Protein AF-A0A0V8RUG7-F1 (afdb_monomer_lite)

Sequence (275 aa):
MRQARAAAAALALLMPALAFSAVQAHQGSYSLRIDFLKPIDDSSWRVHVELRGPGLDVGCTGVLRPNIYYIETRDISRSLVAAPLYYILDTVCPQAAARLESISRASGGAPAVVTVNAPRGYLARSAMDWRGYGPPGGPYRVPLRMLARYYVFDSVVVADASSYHVVDNSSTGLTIIYSSRLPGKTASYAAHVVAVVRSLVSQWLGPSPRSPVLVVLVDPEGQPLQLPKSGHSTGGMVYIKTGLLQVDLPWLVHTAAHETVHGWLNSGLLGGTSA

Radius of gyration: 24.79 Å; chains: 1; bounding box: 56×80×79 Å

pLDDT: mean 78.01, std 18.93, range [29.33, 98.31]

Foldseek 3Di:
DDDDDDDDDDDDDDDDPPDPPPVPVDLKAKEWEKEFDAAPAFFKTWIKIWIDTVVDTFIWIAMQGADPVFVQSVNRGRFKGKFQLVSCCVGTPVVNLVVLVVCCVVQQQRKYWYAYYYDPQKAKAKQQCLVPQAHGRDRGIDRSNVCNVCSQQMIMMIGRNVQWDWDQDNVQLAIEIEGPLADVVLRVLLSVLLSVLQVVVCVVQNHQQQQARYEYEYEDDPDPPDDQFAWAEGRNYIYTRQYHRDRPSVSSSVRSNVRRCCSHVVCVVVVPDDD

Structure (mmCIF, N/CA/C/O backbone):
data_AF-A0A0V8RUG7-F1
#
_entry.id   AF-A0A0V8RUG7-F1
#
loop_
_atom_site.group_PDB
_atom_site.id
_atom_site.type_symbol
_atom_site.label_atom_id
_atom_site.label_alt_id
_atom_site.label_comp_id
_atom_site.label_asym_id
_atom_site.label_entity_id
_atom_site.label_seq_id
_atom_site.pdbx_PDB_ins_code
_atom_site.Cartn_x
_atom_site.Cartn_y
_atom_site.Cartn_z
_atom_site.occupancy
_atom_site.B_iso_or_equiv
_atom_site.auth_seq_id
_atom_site.auth_comp_id
_atom_site.auth_asym_id
_atom_site.auth_atom_id
_atom_site.pdbx_PDB_model_num
ATOM 1 N N . MET A 1 1 ? 30.788 60.908 -46.498 1.00 37.25 1 MET A N 1
ATOM 2 C CA . MET A 1 1 ? 30.260 60.669 -47.859 1.00 37.25 1 MET A CA 1
ATOM 3 C C . MET A 1 1 ? 30.741 59.302 -48.324 1.00 37.25 1 MET A C 1
ATOM 5 O O . MET A 1 1 ? 31.931 59.077 -48.202 1.00 37.25 1 MET A O 1
ATOM 9 N N . ARG A 1 2 ? 29.805 58.447 -48.781 1.00 37.44 2 ARG A N 1
ATOM 10 C CA . ARG A 1 2 ? 29.903 57.381 -49.817 1.00 37.44 2 ARG A CA 1
ATOM 11 C C . ARG A 1 2 ? 31.139 56.444 -49.780 1.00 37.44 2 ARG A C 1
ATOM 13 O O . ARG A 1 2 ? 32.261 56.905 -49.881 1.00 37.44 2 ARG A O 1
ATOM 20 N N . GLN A 1 3 ? 30.963 55.135 -49.522 1.00 37.09 3 GLN A N 1
ATOM 21 C CA . GLN A 1 3 ? 30.791 54.052 -50.536 1.00 37.09 3 GLN A CA 1
ATOM 22 C C . GLN A 1 3 ? 31.911 54.039 -51.601 1.00 37.09 3 GLN A C 1
ATOM 24 O O . GLN A 1 3 ? 32.201 55.084 -52.158 1.00 37.09 3 GLN A O 1
ATOM 29 N N . ALA A 1 4 ? 32.529 52.947 -52.058 1.00 39.75 4 ALA A N 1
ATOM 30 C CA . ALA A 1 4 ? 32.400 51.488 -51.943 1.00 39.75 4 ALA A CA 1
ATOM 31 C C . ALA A 1 4 ? 33.662 50.891 -52.636 1.00 39.75 4 ALA A C 1
ATOM 33 O O . ALA A 1 4 ? 34.266 51.579 -53.456 1.00 39.75 4 ALA A O 1
ATOM 34 N N . ARG A 1 5 ? 34.137 49.671 -52.348 1.00 39.91 5 ARG A N 1
ATOM 35 C CA . ARG A 1 5 ? 33.968 48.419 -53.141 1.00 39.91 5 ARG A CA 1
ATOM 36 C C . ARG A 1 5 ? 35.023 47.430 -52.592 1.00 39.91 5 ARG A C 1
ATOM 38 O O . ARG A 1 5 ? 36.154 47.846 -52.392 1.00 39.91 5 ARG A O 1
ATOM 45 N N . ALA A 1 6 ? 34.689 46.237 -52.097 1.00 39.25 6 ALA A N 1
ATOM 46 C CA . ALA A 1 6 ? 34.245 45.009 -52.779 1.00 39.25 6 ALA A CA 1
ATOM 47 C C . ALA A 1 6 ? 35.372 44.233 -53.502 1.00 39.25 6 ALA A C 1
ATOM 49 O O . ALA A 1 6 ? 35.820 44.658 -54.560 1.00 39.25 6 ALA A O 1
ATOM 50 N N . ALA A 1 7 ? 35.739 43.071 -52.942 1.00 36.25 7 ALA A N 1
ATOM 51 C CA . ALA A 1 7 ? 36.187 41.836 -53.614 1.00 36.25 7 ALA A CA 1
ATOM 52 C C . ALA A 1 7 ? 36.238 40.731 -52.527 1.00 36.25 7 ALA A C 1
ATOM 54 O O . ALA A 1 7 ? 36.982 40.860 -51.564 1.00 36.25 7 ALA A O 1
ATOM 55 N N . ALA A 1 8 ? 35.277 39.809 -52.432 1.00 36.00 8 ALA A N 1
ATOM 56 C CA . ALA A 1 8 ? 35.101 38.605 -53.252 1.00 36.00 8 ALA A CA 1
ATOM 57 C C . ALA A 1 8 ? 36.248 37.584 -53.100 1.00 36.00 8 ALA A C 1
ATOM 59 O O . ALA A 1 8 ? 37.225 37.635 -53.836 1.00 36.00 8 ALA A O 1
ATOM 60 N N . ALA A 1 9 ? 36.071 36.625 -52.186 1.00 35.22 9 ALA A N 1
ATOM 61 C CA . ALA A 1 9 ? 36.589 35.261 -52.307 1.00 35.22 9 ALA A CA 1
ATOM 62 C C . ALA A 1 9 ? 35.788 34.346 -51.367 1.00 35.22 9 ALA A C 1
ATOM 64 O O . ALA A 1 9 ? 36.107 34.172 -50.193 1.00 35.22 9 ALA A O 1
ATOM 65 N N . ALA A 1 10 ? 34.695 33.805 -51.900 1.00 36.91 10 ALA A N 1
ATOM 66 C CA . ALA A 1 10 ? 34.022 32.650 -51.340 1.00 36.91 10 ALA A CA 1
ATOM 67 C C . ALA A 1 10 ? 34.826 31.403 -51.726 1.00 36.91 10 ALA A C 1
ATOM 69 O O . ALA A 1 10 ? 34.976 31.111 -52.910 1.00 36.91 10 ALA A O 1
ATOM 70 N N . LEU A 1 11 ? 35.300 30.657 -50.732 1.00 35.19 11 LEU A N 1
ATOM 71 C CA . LEU A 1 11 ? 35.600 29.241 -50.890 1.00 35.19 11 LEU A CA 1
ATOM 72 C C . LEU A 1 11 ? 34.801 28.499 -49.821 1.00 35.19 11 LEU A C 1
ATOM 74 O O . LEU A 1 11 ? 35.214 28.339 -48.676 1.00 35.19 11 LEU A O 1
ATOM 78 N N . ALA A 1 12 ? 33.584 28.135 -50.210 1.00 38.53 12 ALA A N 1
ATOM 79 C CA . ALA A 1 12 ? 32.829 27.085 -49.562 1.00 38.53 12 ALA A CA 1
ATOM 80 C C . ALA A 1 12 ? 33.564 25.763 -49.791 1.00 38.53 12 ALA A C 1
ATOM 82 O O . ALA A 1 12 ? 33.913 25.479 -50.933 1.00 38.53 12 ALA A O 1
ATOM 83 N N . LEU A 1 13 ? 33.755 24.969 -48.736 1.00 34.78 13 LEU A N 1
ATOM 84 C CA . LEU A 1 13 ? 33.505 23.524 -48.728 1.00 34.78 13 LEU A CA 1
ATOM 85 C C . LEU A 1 13 ? 33.889 22.916 -47.371 1.00 34.78 13 LEU A C 1
ATOM 87 O O . LEU A 1 13 ? 34.983 23.139 -46.866 1.00 34.78 13 LEU A O 1
ATOM 91 N N . LEU A 1 14 ? 32.965 22.082 -46.882 1.00 33.09 14 LEU A N 1
ATOM 92 C CA . LEU A 1 14 ? 33.118 21.001 -45.898 1.00 33.09 14 LEU A CA 1
ATOM 93 C C . LEU A 1 14 ? 32.760 21.318 -44.439 1.00 33.09 14 LEU A C 1
ATOM 95 O O . LEU A 1 14 ? 33.595 21.470 -43.554 1.00 33.09 14 LEU A O 1
ATOM 99 N N . MET A 1 15 ? 31.448 21.234 -44.193 1.00 37.59 15 MET A N 1
ATOM 100 C CA . MET A 1 15 ? 30.937 20.436 -43.074 1.00 37.59 15 MET A CA 1
ATOM 101 C C . MET A 1 15 ? 31.588 19.036 -43.083 1.00 37.59 15 MET A C 1
ATOM 103 O O . MET A 1 15 ? 31.819 18.472 -44.152 1.00 37.59 15 MET A O 1
ATOM 107 N N . PRO A 1 16 ? 31.855 18.464 -41.904 1.00 37.91 16 PRO A N 1
ATOM 108 C CA . PRO A 1 16 ? 30.786 17.807 -41.179 1.00 37.91 16 PRO A CA 1
ATOM 109 C C . PRO A 1 16 ? 30.527 18.534 -39.867 1.00 37.91 16 PRO A C 1
ATOM 111 O O . PRO A 1 16 ? 31.381 18.596 -38.984 1.00 37.91 16 PRO A O 1
ATOM 114 N N . ALA A 1 17 ? 29.296 19.028 -39.723 1.00 36.09 17 ALA A N 1
ATOM 115 C CA . ALA A 1 17 ? 28.664 19.039 -38.422 1.00 36.09 17 ALA A CA 1
ATOM 116 C C . ALA A 1 17 ? 28.737 17.593 -37.926 1.00 36.09 17 ALA A C 1
ATOM 118 O O . ALA A 1 17 ? 27.977 16.734 -38.373 1.00 36.09 17 ALA A O 1
ATOM 119 N N . LEU A 1 18 ? 29.728 17.308 -37.080 1.00 38.25 18 LEU A N 1
ATOM 120 C CA . LEU A 1 18 ? 29.704 16.135 -36.234 1.00 38.25 18 LEU A CA 1
ATOM 121 C C . LEU A 1 18 ? 28.438 16.293 -35.421 1.00 38.25 18 LEU A C 1
ATOM 123 O O . LEU A 1 18 ? 28.357 17.087 -34.484 1.00 38.25 18 LEU A O 1
ATOM 127 N N . ALA A 1 19 ? 27.420 15.594 -35.909 1.00 34.19 19 ALA A N 1
ATOM 128 C CA . ALA A 1 19 ? 26.191 15.349 -35.229 1.00 34.19 19 ALA A CA 1
ATOM 129 C C . ALA A 1 19 ? 26.578 14.951 -33.810 1.00 34.19 19 ALA A C 1
ATOM 131 O O . ALA A 1 19 ? 27.049 13.841 -33.557 1.00 34.19 19 ALA A O 1
ATOM 132 N N . PHE A 1 20 ? 26.336 15.869 -32.878 1.00 33.81 20 PHE A N 1
ATOM 133 C CA . PHE A 1 20 ? 25.732 15.480 -31.627 1.00 33.81 20 PHE A CA 1
ATOM 134 C C . PHE A 1 20 ? 24.519 14.638 -32.023 1.00 33.81 20 PHE A C 1
ATOM 136 O O . PHE A 1 20 ? 23.403 15.128 -32.162 1.00 33.81 20 PHE A O 1
ATOM 143 N N . SER A 1 21 ? 24.748 13.341 -32.203 1.00 31.05 21 SER A N 1
ATOM 144 C CA . SER A 1 21 ? 23.758 12.346 -31.866 1.00 31.05 21 SER A CA 1
ATOM 145 C C . SER A 1 21 ? 23.629 12.437 -30.348 1.00 31.05 21 SER A C 1
ATOM 147 O O . SER A 1 21 ? 24.061 11.565 -29.603 1.00 31.05 21 SER A O 1
ATOM 149 N N . ALA A 1 22 ? 23.017 13.534 -29.885 1.00 35.53 22 ALA A N 1
ATOM 150 C CA . ALA A 1 22 ? 21.966 13.414 -28.911 1.00 35.53 22 ALA A CA 1
ATOM 151 C C . ALA A 1 22 ? 21.057 12.357 -29.519 1.00 35.53 22 ALA A C 1
ATOM 153 O O . ALA A 1 22 ? 20.244 12.631 -30.401 1.00 35.53 22 ALA A O 1
ATOM 154 N N . VAL A 1 23 ? 21.313 11.108 -29.141 1.00 33.78 23 VAL A N 1
ATOM 155 C CA . VAL A 1 23 ? 20.341 10.059 -29.308 1.00 33.78 23 VAL A CA 1
ATOM 156 C C . VAL A 1 23 ? 19.180 10.565 -28.472 1.00 33.78 23 VAL A C 1
ATOM 158 O O . VAL A 1 23 ? 19.123 10.413 -27.255 1.00 33.78 23 VAL A O 1
ATOM 161 N N . GLN A 1 24 ? 18.276 11.250 -29.157 1.00 40.59 24 GLN A N 1
ATOM 162 C CA . GLN A 1 24 ? 16.894 11.436 -28.796 1.00 40.59 24 GLN A CA 1
ATOM 163 C C . GLN A 1 24 ? 16.293 10.022 -28.844 1.00 40.59 24 GLN A C 1
ATOM 165 O O . GLN A 1 24 ? 15.503 9.679 -29.716 1.00 40.59 24 GLN A O 1
ATOM 170 N N . ALA A 1 25 ? 16.776 9.141 -27.960 1.00 35.31 25 ALA A N 1
ATOM 171 C CA . ALA A 1 25 ? 16.260 7.804 -27.762 1.00 35.31 25 ALA A CA 1
ATOM 172 C C . ALA A 1 25 ? 14.929 8.034 -27.080 1.00 35.31 25 ALA A C 1
ATOM 174 O O . ALA A 1 25 ? 14.894 8.322 -25.887 1.00 35.31 25 ALA A O 1
ATOM 175 N N . HIS A 1 26 ? 13.878 8.048 -27.897 1.00 37.28 26 HIS A N 1
ATOM 176 C CA . HIS A 1 26 ? 12.475 7.935 -27.537 1.00 37.28 26 HIS A CA 1
ATOM 177 C C . HIS A 1 26 ? 12.207 8.097 -26.036 1.00 37.28 26 HIS A C 1
ATOM 179 O O . HIS A 1 26 ? 12.358 7.145 -25.271 1.00 37.28 26 HIS A O 1
ATOM 185 N N . GLN A 1 27 ? 11.761 9.288 -25.621 1.00 43.34 27 GLN A N 1
ATOM 186 C CA . GLN A 1 27 ? 11.125 9.486 -24.316 1.00 43.34 27 GLN A CA 1
ATOM 187 C C . GLN A 1 27 ? 9.797 8.710 -24.278 1.00 43.34 27 GLN A C 1
ATOM 189 O O . GLN A 1 27 ? 8.716 9.289 -24.298 1.00 43.34 27 GLN A O 1
ATOM 194 N N . GLY A 1 28 ? 9.857 7.382 -24.286 1.00 59.16 28 GLY A N 1
ATOM 195 C CA . GLY A 1 28 ? 8.718 6.555 -23.947 1.00 59.16 28 GLY A CA 1
ATOM 196 C C . GLY A 1 28 ? 8.623 6.484 -22.435 1.00 59.16 28 GLY A C 1
ATOM 197 O O . GLY A 1 28 ? 9.580 6.114 -21.755 1.00 59.16 28 GLY A O 1
ATOM 198 N N . SER A 1 29 ? 7.474 6.875 -21.900 1.00 84.94 29 SER A N 1
ATOM 199 C CA . SER A 1 29 ? 7.141 6.607 -20.509 1.00 84.94 29 SER A CA 1
ATOM 200 C C . SER A 1 29 ? 6.957 5.108 -20.309 1.00 84.94 29 SER A C 1
ATOM 202 O O . SER A 1 29 ? 6.334 4.444 -21.140 1.00 84.94 29 SER A O 1
ATOM 204 N N . TYR A 1 30 ? 7.437 4.597 -19.185 1.00 93.38 30 TYR A N 1
ATOM 205 C CA . TYR A 1 30 ? 7.074 3.263 -18.728 1.00 93.38 30 TYR A CA 1
ATOM 206 C C . TYR A 1 30 ? 5.757 3.332 -17.952 1.00 93.38 30 TYR A C 1
ATOM 208 O O . TYR A 1 30 ? 5.414 4.372 -17.385 1.00 93.38 30 TYR A O 1
ATOM 216 N N . SER A 1 31 ? 5.012 2.236 -17.898 1.00 94.50 31 SER A N 1
ATOM 217 C CA . SER A 1 31 ? 3.802 2.148 -17.085 1.00 94.50 31 SER A CA 1
ATOM 218 C C . SER A 1 31 ? 3.713 0.812 -16.368 1.00 94.50 31 SER A C 1
ATOM 220 O O . SER A 1 31 ? 3.832 -0.224 -17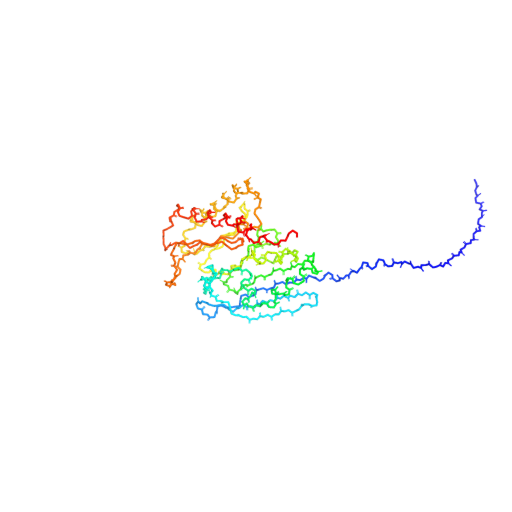.016 1.00 94.50 31 SER A O 1
ATOM 222 N N . LEU A 1 32 ? 3.451 0.850 -15.062 1.00 95.19 32 LEU A N 1
ATOM 223 C CA . LEU A 1 32 ? 3.068 -0.306 -14.258 1.00 95.19 32 LEU A CA 1
ATOM 224 C C . LEU A 1 32 ? 1.591 -0.163 -13.885 1.00 95.19 32 LEU A C 1
ATOM 226 O O . LEU A 1 32 ? 1.216 0.755 -13.156 1.00 95.19 32 LEU A O 1
ATOM 230 N N . ARG A 1 33 ? 0.749 -1.063 -14.376 1.00 96.31 33 ARG A N 1
ATOM 231 C CA . ARG A 1 33 ? -0.675 -1.121 -14.056 1.00 96.31 33 ARG A CA 1
ATOM 232 C C . ARG A 1 33 ? -0.972 -2.377 -13.250 1.00 96.31 33 ARG A C 1
ATOM 234 O O . ARG A 1 33 ? -0.501 -3.458 -13.591 1.00 96.31 33 ARG A O 1
ATOM 241 N N . ILE A 1 34 ? -1.744 -2.221 -12.181 1.00 97.19 34 ILE A N 1
ATOM 242 C CA . ILE A 1 34 ? -2.163 -3.304 -11.292 1.00 97.19 34 ILE A CA 1
ATOM 243 C C . ILE A 1 34 ? -3.672 -3.211 -11.149 1.00 97.19 34 ILE A C 1
ATOM 245 O O . ILE A 1 34 ? -4.186 -2.294 -10.514 1.00 97.19 34 ILE A O 1
ATOM 249 N N . ASP A 1 35 ? -4.376 -4.161 -11.744 1.00 97.75 35 ASP A N 1
ATOM 250 C CA . ASP A 1 35 ? -5.828 -4.204 -11.759 1.00 97.75 35 ASP A CA 1
ATOM 251 C C . ASP A 1 35 ? -6.313 -5.338 -10.855 1.00 97.75 35 ASP A C 1
ATOM 253 O O . ASP A 1 35 ? -6.165 -6.524 -11.166 1.00 97.75 35 ASP A O 1
ATOM 257 N N . PHE A 1 36 ? -6.934 -4.985 -9.734 1.00 97.62 36 PHE A N 1
ATOM 258 C CA . PHE A 1 36 ? -7.715 -5.926 -8.944 1.00 97.62 36 PHE A CA 1
ATOM 259 C C . PHE A 1 36 ? -9.048 -6.138 -9.659 1.00 97.62 36 PHE A C 1
ATOM 261 O O . PHE A 1 36 ? -9.855 -5.221 -9.770 1.00 97.62 36 PHE A O 1
ATOM 268 N N . LEU A 1 37 ? -9.270 -7.336 -10.202 1.00 97.38 37 LEU A N 1
ATOM 269 C CA . LEU A 1 37 ? -10.408 -7.593 -11.087 1.00 97.38 37 LEU A CA 1
ATOM 270 C C . LEU A 1 37 ? -11.656 -7.994 -10.301 1.00 97.38 37 LEU A C 1
ATOM 272 O O . LEU A 1 37 ? -12.733 -7.446 -10.522 1.00 97.38 37 LEU A O 1
ATOM 276 N N . LYS A 1 38 ? -11.518 -8.977 -9.406 1.00 95.25 38 LYS A N 1
ATOM 277 C CA . LYS A 1 38 ? -12.595 -9.453 -8.528 1.00 95.25 38 LYS A CA 1
ATOM 278 C C . LYS A 1 38 ? -12.060 -10.349 -7.403 1.00 95.25 38 LYS A C 1
ATOM 280 O O . LYS A 1 38 ? -11.084 -11.071 -7.642 1.00 95.25 38 LYS A O 1
ATOM 285 N N . PRO A 1 39 ? -12.736 -10.401 -6.244 1.00 93.06 39 PRO A N 1
ATOM 286 C CA . PRO A 1 39 ? -12.601 -11.521 -5.318 1.00 93.06 39 PRO A CA 1
ATOM 287 C C . PRO A 1 39 ? -13.004 -12.828 -6.016 1.00 93.06 39 PRO A C 1
ATOM 289 O O . PRO A 1 39 ? -13.946 -12.842 -6.816 1.00 93.06 39 PRO A O 1
ATOM 292 N N . ILE A 1 40 ? -12.289 -13.917 -5.745 1.00 93.19 40 ILE A N 1
ATOM 293 C CA . ILE A 1 40 ? -12.622 -15.258 -6.257 1.00 93.19 40 ILE A CA 1
ATOM 294 C C . ILE A 1 40 ? -13.361 -16.053 -5.179 1.00 93.19 40 ILE A C 1
ATOM 296 O O . ILE A 1 40 ? -14.381 -16.672 -5.469 1.00 93.19 40 ILE A O 1
ATOM 300 N N . ASP A 1 41 ? -12.854 -15.992 -3.951 1.00 89.56 41 ASP A N 1
ATOM 301 C CA . ASP A 1 41 ? -13.416 -16.580 -2.737 1.00 89.56 41 ASP A CA 1
ATOM 302 C C . ASP A 1 41 ? -13.077 -15.676 -1.533 1.00 89.56 41 ASP A C 1
ATOM 304 O O . ASP A 1 41 ? -12.610 -14.545 -1.708 1.00 89.56 41 ASP A O 1
ATOM 308 N N . ASP A 1 42 ? -13.337 -16.149 -0.313 1.00 86.94 42 ASP A N 1
ATOM 309 C CA . ASP A 1 42 ? -13.157 -15.362 0.912 1.00 86.94 42 ASP A CA 1
ATOM 310 C C . ASP A 1 42 ? -11.698 -15.001 1.213 1.00 86.94 42 ASP A C 1
ATOM 312 O O . ASP A 1 42 ? -11.469 -14.106 2.022 1.00 86.94 42 ASP A O 1
ATOM 316 N N . SER A 1 43 ? -10.719 -15.660 0.580 1.00 88.06 43 SER A N 1
ATOM 317 C CA . SER A 1 43 ? -9.287 -15.453 0.829 1.00 88.06 43 SER A CA 1
ATOM 318 C C . SER A 1 43 ? -8.457 -15.368 -0.454 1.00 88.06 43 SER A C 1
ATOM 320 O O . SER A 1 43 ? -7.263 -15.674 -0.467 1.00 88.06 43 SER A O 1
ATOM 322 N N . SER A 1 44 ? -9.054 -14.947 -1.571 1.00 91.94 44 SER A N 1
ATOM 323 C CA . SER A 1 44 ? -8.289 -14.774 -2.802 1.00 91.94 44 SER A CA 1
ATOM 324 C C . SER A 1 44 ? -8.876 -13.780 -3.791 1.00 91.94 44 SER A C 1
ATOM 326 O O . SER A 1 44 ? -10.088 -13.595 -3.917 1.00 91.94 44 SER A O 1
ATOM 328 N N . TRP A 1 45 ? -7.975 -13.157 -4.549 1.00 96.38 45 TRP A N 1
ATOM 329 C CA . TRP A 1 45 ? -8.292 -12.130 -5.534 1.00 96.38 45 TRP A CA 1
ATOM 330 C C . TRP A 1 45 ? -7.696 -12.447 -6.894 1.00 96.38 45 TRP A C 1
ATOM 332 O O . TRP A 1 45 ? -6.540 -12.847 -7.012 1.00 96.38 45 TRP A O 1
ATOM 342 N N . ARG A 1 46 ? -8.473 -12.205 -7.950 1.00 97.81 46 ARG A N 1
ATOM 343 C CA . ARG A 1 46 ? -7.966 -12.186 -9.321 1.00 97.81 46 ARG A CA 1
ATOM 344 C C . ARG A 1 46 ? -7.314 -10.831 -9.574 1.00 97.81 46 ARG A C 1
ATOM 346 O O . ARG A 1 46 ? -8.000 -9.811 -9.516 1.00 97.81 46 ARG A O 1
ATOM 353 N N . VAL A 1 47 ? -6.028 -10.835 -9.904 1.00 98.31 47 VAL A N 1
ATOM 354 C CA . VAL A 1 47 ? -5.245 -9.619 -10.156 1.00 98.31 47 VAL A CA 1
ATOM 355 C C . VAL A 1 47 ? -4.588 -9.719 -11.528 1.00 98.31 47 VAL A C 1
ATOM 357 O O . VAL A 1 47 ? -4.105 -10.784 -11.917 1.00 98.31 47 VAL A O 1
ATOM 360 N N . HIS A 1 48 ? -4.591 -8.620 -12.272 1.00 98.25 48 HIS A N 1
ATOM 361 C CA . HIS A 1 48 ? -3.826 -8.453 -13.499 1.00 98.25 48 HIS A CA 1
ATOM 362 C C . HIS A 1 48 ? -2.723 -7.423 -13.268 1.00 98.25 48 HIS A C 1
ATOM 364 O O . HIS A 1 48 ? -2.958 -6.380 -12.665 1.00 98.25 48 HIS A O 1
ATOM 370 N N . VAL A 1 49 ? -1.516 -7.733 -13.724 1.00 98.19 49 VAL A N 1
ATOM 371 C CA . VAL A 1 49 ? -0.363 -6.838 -13.662 1.00 98.19 49 VAL A CA 1
ATOM 372 C C . VAL A 1 49 ? 0.167 -6.666 -15.069 1.00 98.19 49 VAL A C 1
ATOM 374 O O . VAL A 1 49 ? 0.349 -7.645 -15.794 1.00 98.19 49 VAL A O 1
ATOM 377 N N . GLU A 1 50 ? 0.457 -5.425 -15.423 1.00 97.62 50 GLU A N 1
ATOM 378 C CA . GLU A 1 50 ? 0.996 -5.067 -16.719 1.00 97.62 50 GLU A CA 1
ATOM 379 C C . GLU A 1 50 ? 2.132 -4.057 -16.578 1.00 97.62 50 GLU A C 1
ATOM 381 O O . GLU A 1 50 ? 1.979 -3.009 -15.951 1.00 97.62 50 GLU A O 1
ATOM 386 N N . LEU A 1 51 ? 3.271 -4.368 -17.188 1.00 95.81 51 LEU A N 1
ATOM 387 C CA . LEU A 1 51 ? 4.428 -3.496 -17.298 1.00 95.81 51 LEU A CA 1
ATOM 388 C C . LEU A 1 51 ? 4.706 -3.235 -18.781 1.00 95.81 51 LEU A C 1
ATOM 390 O O . LEU A 1 51 ? 5.063 -4.148 -19.525 1.00 95.81 51 LEU A O 1
ATOM 394 N N . ARG A 1 52 ? 4.562 -1.977 -19.201 1.00 95.75 52 ARG A N 1
ATOM 395 C CA . ARG A 1 52 ? 4.757 -1.532 -20.588 1.00 95.75 52 ARG A CA 1
ATOM 396 C C . ARG A 1 52 ? 5.785 -0.415 -20.688 1.00 95.75 52 ARG A C 1
ATOM 398 O O . ARG A 1 52 ? 5.996 0.339 -19.738 1.00 95.75 52 ARG A O 1
ATOM 405 N N . GLY A 1 53 ? 6.401 -0.286 -21.855 1.00 92.75 53 GLY A N 1
ATOM 406 C CA . GLY A 1 53 ? 7.324 0.794 -22.193 1.00 92.75 53 GLY A CA 1
ATOM 407 C C . GLY A 1 53 ? 8.065 0.519 -23.503 1.00 92.75 53 GLY A C 1
ATOM 408 O O . GLY A 1 53 ? 7.746 -0.442 -24.204 1.00 92.75 53 GLY A O 1
ATOM 409 N N . PRO A 1 54 ? 9.062 1.341 -23.864 1.00 89.62 54 PRO A N 1
ATOM 410 C CA . PRO A 1 54 ? 9.898 1.104 -25.040 1.00 89.62 54 PRO A CA 1
ATOM 411 C C . PRO A 1 54 ? 10.497 -0.309 -25.061 1.00 89.62 54 PRO A C 1
ATOM 413 O O . PRO A 1 54 ? 11.281 -0.666 -24.186 1.00 89.62 54 PRO A O 1
ATOM 416 N N . GLY A 1 55 ? 10.116 -1.116 -26.058 1.00 85.44 55 GLY A N 1
ATOM 417 C CA . GLY A 1 55 ? 10.603 -2.493 -26.208 1.00 85.44 55 GLY A CA 1
ATOM 418 C C . GLY A 1 55 ? 10.170 -3.454 -25.092 1.00 85.44 55 GLY A C 1
ATOM 419 O O . GLY A 1 55 ? 10.778 -4.511 -24.938 1.00 85.44 55 GLY A O 1
ATOM 420 N N . LEU A 1 56 ? 9.149 -3.092 -24.307 1.00 90.31 56 LEU A N 1
ATOM 421 C CA . LEU A 1 56 ? 8.673 -3.861 -23.165 1.00 90.31 56 LEU A CA 1
ATOM 422 C C . LEU A 1 56 ? 7.148 -3.970 -23.184 1.00 90.31 56 LEU A C 1
ATOM 424 O O . LEU A 1 56 ? 6.447 -2.960 -23.138 1.00 90.31 56 LEU A O 1
ATOM 428 N N . ASP A 1 57 ? 6.656 -5.204 -23.180 1.00 94.56 57 ASP A N 1
ATOM 429 C CA . ASP A 1 57 ? 5.244 -5.521 -22.995 1.00 94.56 57 ASP A CA 1
ATOM 430 C C . ASP A 1 57 ? 5.140 -6.833 -22.213 1.00 94.56 57 ASP A C 1
ATOM 432 O O . ASP A 1 57 ? 5.434 -7.913 -22.727 1.00 94.56 57 ASP A O 1
ATOM 436 N N . VAL A 1 58 ? 4.834 -6.722 -20.923 1.00 96.56 58 VAL A N 1
ATOM 437 C CA . VAL A 1 58 ? 4.674 -7.860 -20.018 1.00 96.56 58 VAL A CA 1
ATOM 438 C C . VAL A 1 58 ? 3.318 -7.733 -19.353 1.00 96.56 58 VAL A C 1
ATOM 440 O O . VAL A 1 58 ? 3.075 -6.766 -18.637 1.00 96.56 58 VAL A O 1
ATOM 443 N N . GLY A 1 59 ? 2.459 -8.728 -19.545 1.00 96.81 59 GLY A N 1
ATOM 444 C CA . GLY A 1 59 ? 1.153 -8.806 -18.904 1.00 96.81 59 GLY A CA 1
ATOM 445 C C . GLY A 1 59 ? 0.935 -10.186 -18.303 1.00 96.81 59 GLY A C 1
ATOM 446 O O . GLY A 1 59 ? 1.087 -11.193 -18.992 1.00 96.81 59 GLY A O 1
ATOM 447 N N . CYS A 1 60 ? 0.551 -10.239 -17.031 1.00 98.12 60 CYS A N 1
ATOM 448 C CA . CYS A 1 60 ? 0.183 -11.480 -16.364 1.00 98.12 60 CYS A CA 1
ATOM 449 C C . CYS A 1 60 ? -1.152 -11.323 -15.641 1.00 98.12 60 CYS A C 1
ATOM 451 O O . CYS A 1 60 ? -1.482 -10.258 -15.119 1.00 98.12 60 CYS A O 1
ATOM 453 N N . THR A 1 61 ? -1.912 -12.407 -15.554 1.00 98.06 61 THR A N 1
ATOM 454 C CA . THR A 1 61 ? -3.098 -12.480 -14.702 1.00 98.06 61 THR A CA 1
ATOM 455 C C . THR A 1 61 ? -2.957 -13.683 -13.792 1.00 98.06 61 THR A C 1
ATOM 457 O O . THR A 1 61 ? -2.769 -14.803 -14.259 1.00 98.06 61 THR A O 1
ATOM 460 N N . GLY A 1 62 ? -3.086 -13.450 -12.493 1.00 97.06 62 GLY A N 1
ATOM 461 C CA . GLY A 1 62 ? -2.846 -14.450 -11.464 1.00 97.06 62 GLY A CA 1
ATOM 462 C C . GLY A 1 62 ? -3.831 -14.335 -10.312 1.00 97.06 62 GLY A C 1
ATOM 463 O O . GLY A 1 62 ? -4.793 -13.560 -10.352 1.00 97.06 62 GLY A O 1
ATOM 464 N N . VAL A 1 63 ? -3.601 -15.152 -9.290 1.00 95.94 63 VAL A N 1
ATOM 465 C CA . VAL A 1 63 ? -4.411 -15.169 -8.074 1.00 95.94 63 VAL A CA 1
ATOM 466 C C . VAL A 1 63 ? -3.540 -14.749 -6.902 1.00 95.94 63 VAL A C 1
ATOM 468 O O . VAL A 1 63 ? -2.528 -15.384 -6.627 1.00 95.94 63 VAL A O 1
ATOM 471 N N . LEU A 1 64 ? -3.953 -13.692 -6.211 1.00 94.56 64 LEU A N 1
ATOM 472 C CA . LEU A 1 64 ? -3.343 -13.243 -4.969 1.00 94.56 64 LEU A CA 1
ATOM 473 C C . LEU A 1 64 ? -4.040 -13.942 -3.794 1.00 94.56 64 LEU A C 1
ATOM 475 O O . LEU A 1 64 ? -5.271 -13.974 -3.744 1.00 94.56 64 LEU A O 1
ATOM 479 N N . ARG A 1 65 ? -3.262 -14.510 -2.870 1.00 91.06 65 ARG A N 1
ATOM 480 C CA . ARG A 1 65 ? -3.737 -15.236 -1.679 1.00 91.06 65 ARG A CA 1
ATOM 481 C C . ARG A 1 65 ? -2.943 -14.819 -0.443 1.00 91.06 65 ARG A C 1
ATOM 483 O O . ARG A 1 65 ? -1.845 -14.285 -0.611 1.00 91.06 65 ARG A O 1
ATOM 490 N N . PRO A 1 66 ? -3.433 -15.102 0.772 1.00 86.19 66 PRO A N 1
ATOM 491 C CA . PRO A 1 66 ? -2.619 -15.057 1.969 1.00 86.19 66 PRO A CA 1
ATOM 492 C C . PRO A 1 66 ? -1.344 -15.878 1.842 1.00 86.19 66 PRO A C 1
ATOM 494 O O . PRO A 1 66 ? -1.366 -17.013 1.363 1.00 86.19 66 PRO A O 1
ATOM 497 N N . ASN A 1 67 ? -0.241 -15.325 2.331 1.00 79.69 67 ASN A N 1
ATOM 498 C CA . ASN A 1 67 ? 1.015 -16.034 2.476 1.00 79.69 67 ASN A CA 1
ATOM 499 C C . ASN A 1 67 ? 1.468 -15.963 3.937 1.00 79.69 67 ASN A C 1
ATOM 501 O O . ASN A 1 67 ? 1.600 -14.895 4.530 1.00 79.69 67 ASN A O 1
ATOM 505 N N . ILE A 1 68 ? 1.713 -17.129 4.534 1.00 69.19 68 ILE A N 1
ATOM 506 C CA . ILE A 1 68 ? 2.073 -17.246 5.951 1.00 69.19 68 ILE A CA 1
ATOM 507 C C . ILE A 1 68 ? 3.375 -16.514 6.307 1.00 69.19 68 ILE A C 1
ATOM 509 O O . ILE A 1 68 ? 3.537 -16.132 7.470 1.00 69.19 68 ILE A O 1
ATOM 513 N N . TYR A 1 69 ? 4.259 -16.302 5.327 1.00 66.50 69 TYR A N 1
ATOM 514 C CA . TYR A 1 69 ? 5.543 -15.620 5.486 1.00 66.50 69 TYR A CA 1
ATOM 515 C C . TYR A 1 69 ? 5.429 -14.089 5.463 1.00 66.50 69 TYR A C 1
ATOM 517 O O . TYR A 1 69 ? 6.349 -13.416 5.917 1.00 66.50 69 TYR A O 1
ATOM 525 N N . TYR A 1 70 ? 4.297 -13.545 5.008 1.00 67.44 70 TYR A N 1
ATOM 526 C CA . TYR A 1 70 ? 4.028 -12.107 4.947 1.00 67.44 70 TYR A CA 1
ATOM 527 C C . TYR A 1 70 ? 2.802 -11.804 5.807 1.00 67.44 70 TYR A C 1
ATOM 529 O O . TYR A 1 70 ? 1.663 -12.016 5.385 1.00 67.44 70 TYR A O 1
ATOM 537 N N . ILE A 1 71 ? 3.026 -11.397 7.058 1.00 63.25 71 ILE A N 1
ATOM 538 C CA . ILE A 1 71 ? 1.985 -11.361 8.098 1.00 63.25 71 ILE A CA 1
ATOM 539 C C . ILE A 1 71 ? 0.812 -10.436 7.735 1.00 63.25 71 ILE A C 1
ATOM 541 O O . ILE A 1 71 ? -0.326 -10.747 8.066 1.00 63.25 71 ILE A O 1
ATOM 545 N N . GLU A 1 72 ? 1.077 -9.362 6.997 1.00 64.69 72 GLU A N 1
ATOM 546 C CA . GLU A 1 72 ? 0.109 -8.417 6.441 1.00 64.69 72 GLU A CA 1
ATOM 547 C C . GLU A 1 72 ? -0.768 -9.042 5.348 1.00 64.69 72 GLU A C 1
ATOM 549 O O . GLU A 1 72 ? -1.954 -8.746 5.249 1.00 64.69 72 GLU A O 1
ATOM 554 N N . THR A 1 73 ? -0.225 -9.993 4.582 1.00 64.50 73 THR A N 1
ATOM 555 C CA . THR A 1 73 ? -0.986 -10.703 3.545 1.00 64.50 73 THR A CA 1
ATOM 556 C C . THR A 1 73 ? -1.936 -11.736 4.142 1.00 64.50 73 THR A C 1
ATOM 558 O O . THR A 1 73 ? -2.840 -12.203 3.452 1.00 64.50 73 THR A O 1
ATOM 561 N N . ARG A 1 74 ? -1.782 -12.084 5.431 1.00 67.06 74 ARG A N 1
ATOM 562 C CA . ARG A 1 74 ? -2.672 -13.032 6.123 1.00 67.06 74 ARG A CA 1
ATOM 563 C C . ARG A 1 74 ? -4.128 -12.574 6.147 1.00 67.06 74 ARG A C 1
ATOM 565 O O . ARG A 1 74 ? -5.000 -13.409 6.363 1.00 67.06 74 ARG A O 1
ATOM 572 N N . ASP A 1 75 ? -4.365 -11.286 5.918 1.00 69.06 75 ASP A N 1
ATOM 573 C CA . ASP A 1 75 ? -5.686 -10.660 5.894 1.00 69.06 75 ASP A CA 1
ATOM 574 C C . ASP A 1 75 ? -6.192 -10.361 4.492 1.00 69.06 75 ASP A C 1
ATOM 576 O O . ASP A 1 75 ? -7.162 -9.626 4.346 1.00 69.06 75 ASP A O 1
ATOM 580 N N . ILE A 1 76 ? -5.556 -10.918 3.455 1.00 83.88 76 ILE A N 1
ATOM 581 C CA . ILE A 1 76 ? -6.163 -10.922 2.127 1.00 83.88 76 ILE A CA 1
ATOM 582 C C . ILE A 1 76 ? -7.491 -11.663 2.236 1.00 83.88 76 ILE A C 1
ATOM 584 O O . ILE A 1 76 ? -7.537 -12.888 2.370 1.00 83.88 76 ILE A O 1
ATOM 588 N N . SER A 1 77 ? -8.559 -10.884 2.163 1.00 86.94 77 SER A N 1
ATOM 589 C CA . SER A 1 77 ? -9.935 -11.322 2.229 1.00 86.94 77 SER A CA 1
ATOM 590 C C . SER A 1 77 ? -10.745 -10.683 1.107 1.00 86.94 77 SER A C 1
ATOM 592 O O . SER A 1 77 ? -10.261 -9.860 0.322 1.00 86.94 77 SER A O 1
ATOM 594 N N . ARG A 1 78 ? -12.020 -11.050 1.008 1.00 89.56 78 ARG A N 1
ATOM 595 C CA . ARG A 1 78 ? -12.951 -10.422 0.064 1.00 89.56 78 ARG A CA 1
ATOM 596 C C . ARG A 1 78 ? -13.155 -8.921 0.311 1.00 89.56 78 ARG A C 1
ATOM 598 O O . ARG A 1 78 ? -13.447 -8.195 -0.644 1.00 89.56 78 ARG A O 1
ATOM 605 N N . SER A 1 79 ? -13.069 -8.477 1.562 1.00 90.12 79 SER A N 1
ATOM 606 C CA . SER A 1 79 ? -13.347 -7.102 1.997 1.00 90.12 79 SER A CA 1
ATOM 607 C C . SER A 1 79 ? -12.083 -6.238 2.016 1.00 90.12 79 SER A C 1
ATOM 609 O O . SER A 1 79 ? -12.184 -5.021 1.855 1.00 90.12 79 SER A O 1
ATOM 611 N N . LEU A 1 80 ? -10.902 -6.848 2.163 1.00 91.00 80 LEU A N 1
ATOM 612 C CA . LEU A 1 80 ? -9.638 -6.135 2.271 1.00 91.00 80 LEU A CA 1
ATOM 613 C C . LEU A 1 80 ? -8.479 -6.908 1.633 1.00 91.00 80 LEU A C 1
ATOM 615 O O . LEU A 1 80 ? -8.256 -8.083 1.890 1.00 91.00 80 LEU A O 1
ATOM 619 N N . VAL A 1 81 ? -7.667 -6.207 0.854 1.00 91.69 81 VAL A N 1
ATOM 620 C CA . VAL A 1 81 ? -6.305 -6.607 0.508 1.00 91.69 81 VAL A CA 1
ATOM 621 C C . VAL A 1 81 ? -5.382 -5.564 1.104 1.00 91.69 81 VAL A C 1
ATOM 623 O O . VAL A 1 81 ? -5.514 -4.395 0.769 1.00 91.69 81 VAL A O 1
ATOM 626 N N . ALA A 1 82 ? -4.427 -5.977 1.929 1.00 88.88 82 ALA A N 1
ATOM 627 C CA . ALA A 1 82 ? -3.289 -5.160 2.327 1.00 88.88 82 ALA A CA 1
ATOM 628 C C . ALA A 1 82 ? -2.023 -5.963 2.026 1.00 88.88 82 ALA A C 1
ATOM 630 O O . ALA A 1 82 ? -1.797 -7.020 2.611 1.00 88.88 82 ALA A O 1
ATOM 631 N N . ALA A 1 83 ? -1.236 -5.521 1.047 1.00 87.75 83 ALA A N 1
ATOM 632 C CA . ALA A 1 83 ? -0.105 -6.303 0.566 1.00 87.75 83 ALA A CA 1
ATOM 633 C C . ALA A 1 83 ? 1.047 -5.408 0.099 1.00 87.75 83 ALA A C 1
ATOM 635 O O . ALA A 1 83 ? 0.806 -4.364 -0.514 1.00 87.75 83 ALA A O 1
ATOM 636 N N . PRO A 1 84 ? 2.306 -5.821 0.312 1.00 87.44 84 PRO A N 1
ATOM 637 C CA . PRO A 1 84 ? 3.436 -5.166 -0.318 1.00 87.44 84 PRO A CA 1
ATOM 638 C C . PRO A 1 84 ? 3.361 -5.287 -1.838 1.00 87.44 84 PRO A C 1
ATOM 640 O O . PRO A 1 84 ? 2.981 -6.327 -2.382 1.00 87.44 84 PRO A O 1
ATOM 643 N N . LEU A 1 85 ? 3.794 -4.244 -2.538 1.00 88.50 85 LEU A N 1
ATOM 644 C CA . LEU A 1 85 ? 3.803 -4.231 -3.993 1.00 88.50 85 LEU A CA 1
ATOM 645 C C . LEU A 1 85 ? 4.722 -5.327 -4.561 1.00 88.50 85 LEU A C 1
ATOM 647 O O . LEU A 1 85 ? 4.323 -6.025 -5.490 1.00 88.50 85 LEU A O 1
ATOM 651 N N . TYR A 1 86 ? 5.902 -5.557 -3.975 1.00 87.44 86 TYR A N 1
ATOM 652 C CA . TYR A 1 86 ? 6.769 -6.662 -4.407 1.00 87.44 86 TYR A CA 1
ATOM 653 C C . TYR A 1 86 ? 6.094 -8.031 -4.294 1.00 87.44 86 TYR A C 1
ATOM 655 O O . TYR A 1 86 ? 6.265 -8.843 -5.193 1.00 87.44 86 TYR A O 1
ATOM 663 N N . TYR A 1 87 ? 5.294 -8.277 -3.250 1.00 89.25 87 TYR A N 1
ATOM 664 C CA . TYR A 1 87 ? 4.586 -9.547 -3.083 1.00 89.25 87 TYR A CA 1
ATOM 665 C C . TYR A 1 87 ? 3.548 -9.752 -4.192 1.00 89.25 87 TYR A C 1
ATOM 667 O O . TYR A 1 87 ? 3.438 -10.845 -4.752 1.00 89.25 87 TYR A O 1
ATOM 675 N N . ILE A 1 88 ? 2.822 -8.687 -4.556 1.00 92.56 88 ILE A N 1
ATOM 676 C CA . ILE A 1 88 ? 1.881 -8.713 -5.682 1.00 92.56 88 ILE A CA 1
ATOM 677 C C . ILE A 1 88 ? 2.625 -9.037 -6.980 1.00 92.56 88 ILE A C 1
ATOM 679 O O . ILE A 1 88 ? 2.186 -9.912 -7.724 1.00 92.56 88 ILE A O 1
ATOM 683 N N . LEU A 1 89 ? 3.748 -8.364 -7.253 1.00 92.69 89 LEU A N 1
ATOM 684 C CA . LEU A 1 89 ? 4.520 -8.608 -8.472 1.00 92.69 89 LEU A CA 1
ATOM 685 C C . LEU A 1 89 ? 5.101 -10.024 -8.499 1.00 92.69 89 LEU A C 1
ATOM 687 O O . LEU A 1 89 ? 4.929 -10.704 -9.500 1.00 92.69 89 LEU A O 1
ATOM 691 N N . ASP A 1 90 ? 5.716 -10.493 -7.418 1.00 91.06 90 ASP A N 1
ATOM 692 C CA . ASP A 1 90 ? 6.329 -11.825 -7.338 1.00 91.06 90 ASP A CA 1
ATOM 693 C C . ASP A 1 90 ? 5.297 -12.956 -7.481 1.00 91.06 90 ASP A C 1
ATOM 695 O O . ASP A 1 90 ? 5.524 -13.939 -8.181 1.00 91.06 90 ASP A O 1
ATOM 699 N N . THR A 1 91 ? 4.107 -12.778 -6.902 1.00 92.50 91 THR A N 1
ATOM 700 C CA . THR A 1 91 ? 3.040 -13.789 -6.947 1.00 92.50 91 THR A CA 1
ATOM 701 C C . THR A 1 91 ? 2.280 -13.783 -8.273 1.00 92.50 91 THR A C 1
ATOM 703 O O . THR A 1 91 ? 1.936 -14.837 -8.808 1.00 92.50 91 THR A O 1
ATOM 706 N N . VAL A 1 92 ? 1.956 -12.599 -8.802 1.00 96.00 92 VAL A N 1
ATOM 707 C CA . VAL A 1 92 ? 1.048 -12.455 -9.953 1.00 96.00 92 VAL A CA 1
ATOM 708 C C . VAL A 1 92 ? 1.811 -12.364 -11.271 1.00 96.00 92 VAL A C 1
ATOM 710 O O . VAL A 1 92 ? 1.342 -12.885 -12.283 1.00 96.00 92 VAL A O 1
ATOM 713 N N . CYS A 1 93 ? 2.960 -11.686 -11.289 1.00 96.31 93 CYS A N 1
ATOM 714 C CA . CYS A 1 93 ? 3.730 -11.432 -12.503 1.00 96.31 93 CYS A CA 1
ATOM 715 C C . CYS A 1 93 ? 5.241 -11.301 -12.231 1.00 96.31 93 CYS A C 1
ATOM 717 O O . CYS A 1 93 ? 5.812 -10.227 -12.451 1.00 96.31 93 CYS A O 1
ATOM 719 N N . PRO A 1 94 ? 5.927 -12.373 -11.788 1.00 93.44 94 PRO A N 1
ATOM 720 C CA . PRO A 1 94 ? 7.346 -12.295 -11.420 1.00 93.44 94 PRO A CA 1
ATOM 721 C C . PRO A 1 94 ? 8.246 -11.860 -12.591 1.00 93.44 94 PRO A C 1
ATOM 723 O O . PRO A 1 94 ? 9.292 -11.241 -12.399 1.00 93.44 94 PRO A O 1
ATOM 726 N N . GLN A 1 95 ? 7.799 -12.076 -13.834 1.00 93.75 95 GLN A N 1
ATOM 727 C CA . GLN A 1 95 ? 8.455 -11.538 -15.029 1.00 93.75 95 GLN A CA 1
ATOM 728 C C . GLN A 1 95 ? 8.486 -10.000 -15.048 1.00 93.75 95 GLN A C 1
ATOM 730 O O . GLN A 1 95 ? 9.493 -9.421 -15.452 1.00 93.75 95 GLN A O 1
ATOM 735 N N . ALA A 1 96 ? 7.422 -9.325 -14.598 1.00 92.50 96 ALA A N 1
ATOM 736 C CA . ALA A 1 96 ? 7.390 -7.867 -14.512 1.00 92.50 96 ALA A CA 1
ATOM 737 C C . ALA A 1 96 ? 8.368 -7.348 -13.447 1.00 92.50 96 ALA A C 1
ATOM 739 O O . ALA A 1 96 ? 9.064 -6.370 -13.712 1.00 92.50 96 ALA A O 1
ATOM 740 N N . ALA A 1 97 ? 8.487 -8.024 -12.297 1.00 88.69 97 ALA A N 1
ATOM 741 C CA . ALA A 1 97 ? 9.480 -7.682 -11.272 1.00 88.69 97 ALA A CA 1
ATOM 742 C C . ALA A 1 97 ? 10.914 -7.781 -11.824 1.00 88.69 97 ALA A C 1
ATOM 744 O O . ALA A 1 97 ? 11.666 -6.806 -11.783 1.00 88.69 97 ALA A O 1
ATOM 745 N N . ALA A 1 98 ? 11.258 -8.911 -12.453 1.00 89.62 98 ALA A N 1
ATOM 746 C CA . ALA A 1 98 ? 12.577 -9.118 -13.052 1.00 89.62 98 ALA A CA 1
ATOM 747 C C . ALA A 1 98 ? 12.899 -8.085 -14.151 1.00 89.62 98 ALA A C 1
ATOM 749 O O . ALA A 1 98 ? 14.026 -7.592 -14.261 1.00 89.62 98 ALA A O 1
ATOM 750 N N . ARG A 1 99 ? 11.906 -7.719 -14.974 1.00 91.38 99 ARG A N 1
ATOM 751 C CA . ARG A 1 99 ? 12.078 -6.687 -16.006 1.00 91.38 99 ARG A CA 1
ATOM 752 C C . ARG A 1 99 ? 12.225 -5.294 -15.412 1.00 91.38 99 ARG A C 1
ATOM 754 O O . ARG A 1 99 ? 13.074 -4.558 -15.906 1.00 91.38 99 ARG A O 1
ATOM 761 N N . LEU A 1 100 ? 11.473 -4.948 -14.366 1.00 89.00 100 LEU A N 1
ATOM 762 C CA . LEU A 1 100 ? 11.553 -3.651 -13.691 1.00 89.00 100 LEU A CA 1
ATOM 763 C C . LEU A 1 100 ? 12.974 -3.359 -13.182 1.00 89.00 100 LEU A C 1
ATOM 765 O O . LEU A 1 100 ? 13.485 -2.259 -13.390 1.00 89.00 100 LEU A O 1
ATOM 769 N N . GLU A 1 101 ? 13.636 -4.348 -12.583 1.00 85.12 101 GLU A N 1
ATOM 770 C CA . GLU A 1 101 ? 15.021 -4.210 -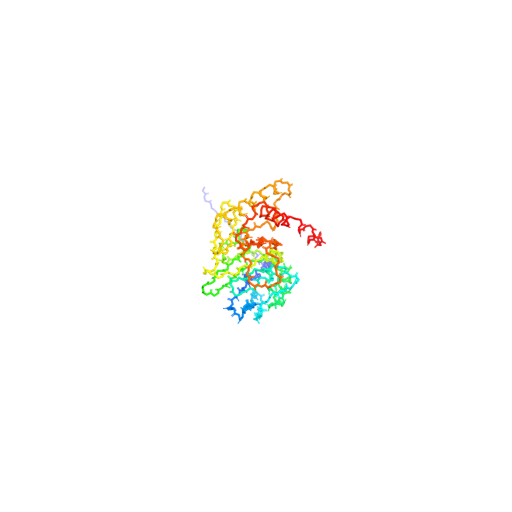12.114 1.00 85.12 101 GLU A CA 1
ATOM 771 C C . GLU A 1 101 ? 16.022 -4.029 -13.260 1.00 85.12 101 GLU A C 1
ATOM 773 O O . GLU A 1 101 ? 16.957 -3.227 -13.177 1.00 85.12 101 GLU A O 1
ATOM 778 N N . SER A 1 102 ? 15.826 -4.765 -14.356 1.00 87.31 102 SER A N 1
ATOM 779 C CA . SER A 1 102 ? 16.678 -4.664 -15.540 1.00 87.31 102 SER A CA 1
ATOM 780 C C . SER A 1 102 ? 16.554 -3.285 -16.201 1.00 87.31 102 SER A C 1
ATOM 782 O O . SER A 1 102 ? 17.564 -2.610 -16.427 1.00 87.31 102 SER A O 1
ATOM 784 N N . ILE A 1 103 ? 15.325 -2.812 -16.440 1.00 89.31 103 ILE A N 1
ATOM 785 C CA . ILE A 1 103 ? 15.083 -1.513 -17.086 1.00 89.31 103 ILE A CA 1
ATOM 786 C C . ILE A 1 103 ? 15.462 -0.340 -16.184 1.00 89.31 103 ILE A C 1
ATOM 788 O O . ILE A 1 103 ? 15.883 0.698 -16.689 1.00 89.31 103 ILE A O 1
ATOM 792 N N . SER A 1 104 ? 15.381 -0.475 -14.856 1.00 87.69 104 SER A N 1
ATOM 793 C CA . SER A 1 104 ? 15.773 0.614 -13.960 1.00 87.69 104 SER A CA 1
ATOM 794 C C . SER A 1 104 ? 17.273 0.895 -13.993 1.00 87.69 104 SER A C 1
ATOM 796 O O . SER A 1 104 ? 17.676 2.030 -13.749 1.00 87.69 104 SER A O 1
ATOM 798 N N . ARG A 1 105 ? 18.102 -0.107 -14.320 1.00 86.25 105 ARG A N 1
ATOM 799 C CA . ARG A 1 105 ? 19.549 0.077 -14.524 1.00 86.25 105 ARG A CA 1
ATOM 800 C C . ARG A 1 105 ? 19.845 0.780 -15.850 1.00 86.25 105 ARG A C 1
ATOM 802 O O . ARG A 1 105 ? 20.680 1.674 -15.886 1.00 86.25 105 ARG A O 1
ATOM 809 N N . ALA A 1 106 ? 19.140 0.408 -16.919 1.00 84.69 106 ALA A N 1
ATOM 810 C CA . ALA A 1 106 ? 19.375 0.935 -18.266 1.00 84.69 106 ALA A CA 1
ATOM 811 C C . ALA A 1 106 ? 18.706 2.298 -18.533 1.00 84.69 106 ALA A C 1
ATOM 813 O O . ALA A 1 106 ? 19.199 3.100 -19.319 1.00 84.69 106 ALA A O 1
ATOM 814 N N . SER A 1 107 ? 17.561 2.567 -17.907 1.00 85.88 107 SER A N 1
ATOM 815 C CA . SER A 1 107 ? 16.707 3.734 -18.171 1.00 85.88 107 SER A CA 1
ATOM 816 C C . SER A 1 107 ? 16.185 4.367 -16.881 1.00 85.88 107 SER A C 1
ATOM 818 O O . SER A 1 107 ? 15.087 4.913 -16.848 1.00 85.88 107 SER A O 1
ATOM 820 N N . GLY A 1 108 ? 16.963 4.325 -15.796 1.00 79.94 108 GLY A N 1
ATOM 821 C CA . GLY A 1 108 ? 16.510 4.738 -14.461 1.00 79.94 108 GLY A CA 1
ATOM 822 C C . GLY A 1 108 ? 16.000 6.180 -14.342 1.00 79.94 108 GLY A C 1
ATOM 823 O O . GLY A 1 108 ? 15.193 6.464 -13.455 1.00 79.94 108 GLY A O 1
ATOM 824 N N . GLY A 1 109 ? 16.446 7.082 -15.222 1.00 83.19 109 GLY A N 1
ATOM 825 C CA . GLY A 1 109 ? 15.964 8.466 -15.295 1.00 83.19 109 GLY A CA 1
ATOM 826 C C . GLY A 1 109 ? 14.640 8.643 -16.046 1.00 83.19 109 GLY A C 1
ATOM 827 O O . GLY A 1 109 ? 14.036 9.708 -15.948 1.00 83.19 109 GLY A O 1
ATOM 828 N N . ALA A 1 110 ? 14.175 7.630 -16.782 1.00 89.56 110 ALA A N 1
ATOM 829 C CA . ALA A 1 110 ? 12.926 7.715 -17.523 1.00 89.56 110 ALA A CA 1
ATOM 830 C C . ALA A 1 110 ? 11.720 7.738 -16.565 1.00 89.56 110 ALA A C 1
ATOM 832 O O . ALA A 1 110 ? 11.746 7.086 -15.513 1.00 89.56 110 ALA A O 1
ATOM 833 N N . PRO A 1 111 ? 10.654 8.480 -16.906 1.00 90.69 111 PRO A N 1
ATOM 834 C CA . PRO A 1 111 ? 9.450 8.513 -16.095 1.00 90.69 111 PRO A CA 1
ATOM 835 C C . PRO A 1 111 ? 8.685 7.190 -16.204 1.00 90.69 111 PRO A C 1
ATOM 837 O O . PRO A 1 111 ? 8.528 6.628 -17.291 1.00 90.69 111 PRO A O 1
ATOM 840 N N . ALA A 1 112 ? 8.157 6.735 -15.073 1.00 91.88 112 ALA A N 1
ATOM 841 C CA . ALA A 1 112 ? 7.210 5.642 -14.971 1.00 91.88 112 ALA A CA 1
ATOM 842 C C . ALA A 1 112 ? 5.888 6.140 -14.377 1.00 91.88 112 ALA A C 1
ATOM 844 O O . ALA A 1 112 ? 5.871 6.946 -13.443 1.00 91.88 112 ALA A O 1
ATOM 845 N N . VAL A 1 113 ? 4.780 5.654 -14.927 1.00 93.25 113 VAL A N 1
ATOM 846 C CA . VAL A 1 113 ? 3.432 5.895 -14.410 1.00 93.25 113 VAL A CA 1
ATOM 847 C C . VAL A 1 113 ? 2.935 4.624 -13.737 1.00 93.25 113 VAL A C 1
ATOM 849 O O . VAL A 1 113 ? 2.843 3.583 -14.380 1.00 93.25 113 VAL A O 1
ATOM 852 N N . VAL A 1 114 ? 2.600 4.697 -12.454 1.00 92.88 114 VAL A N 1
ATOM 853 C CA . VAL A 1 114 ? 2.028 3.574 -11.710 1.00 92.88 114 VAL A CA 1
ATOM 854 C C . VAL A 1 114 ? 0.545 3.816 -11.491 1.00 92.88 114 VAL A C 1
ATOM 856 O O . VAL A 1 114 ? 0.152 4.892 -11.047 1.00 92.88 114 VAL A O 1
ATOM 859 N N . THR A 1 115 ? -0.281 2.823 -11.802 1.00 94.50 115 THR A N 1
ATOM 860 C CA . THR A 1 115 ? -1.733 2.885 -11.597 1.00 94.50 115 THR A CA 1
ATOM 861 C C . THR A 1 115 ? -2.196 1.637 -10.866 1.00 94.50 115 THR A C 1
ATOM 863 O O . THR A 1 115 ? -1.840 0.527 -11.259 1.00 94.50 115 THR A O 1
ATOM 866 N N . VAL A 1 116 ? -3.003 1.823 -9.823 1.00 95.38 116 VAL A N 1
ATOM 867 C CA . VAL A 1 116 ? -3.655 0.735 -9.096 1.00 95.38 116 VAL A CA 1
ATOM 868 C C . VAL A 1 116 ? -5.157 0.911 -9.245 1.00 95.38 116 VAL A C 1
ATOM 870 O O . VAL A 1 116 ? -5.702 1.930 -8.832 1.00 95.38 116 VAL A O 1
ATOM 873 N N . ASN A 1 117 ? -5.820 -0.079 -9.829 1.00 96.44 117 ASN A N 1
ATOM 874 C CA . ASN A 1 117 ? -7.256 -0.054 -10.059 1.00 96.44 117 ASN A CA 1
ATOM 875 C C . ASN A 1 117 ? -7.952 -1.125 -9.221 1.00 96.44 117 ASN A C 1
ATOM 877 O O . ASN A 1 117 ? -7.429 -2.221 -9.015 1.00 96.44 117 ASN A O 1
ATOM 881 N N . ALA A 1 118 ? -9.164 -0.808 -8.781 1.00 96.25 118 ALA A N 1
ATOM 882 C CA . ALA A 1 118 ? -10.064 -1.718 -8.087 1.00 96.25 118 ALA A CA 1
ATOM 883 C C . ALA A 1 118 ? -11.442 -1.706 -8.775 1.00 96.25 118 ALA A C 1
ATOM 885 O O . ALA A 1 118 ? -11.774 -0.733 -9.464 1.00 96.25 118 ALA A O 1
ATOM 886 N N . PRO A 1 119 ? -12.254 -2.767 -8.626 1.00 96.19 119 PRO A N 1
ATOM 887 C CA . PRO A 1 119 ? -13.564 -2.816 -9.255 1.00 96.19 119 PRO A CA 1
ATOM 888 C C . PRO A 1 119 ? -14.543 -1.868 -8.547 1.00 96.19 119 PRO A C 1
ATOM 890 O O . PRO A 1 119 ? -14.303 -1.397 -7.435 1.00 96.19 119 PRO A O 1
ATOM 893 N N . ARG A 1 120 ? -15.688 -1.589 -9.181 1.00 95.69 120 ARG A N 1
ATOM 894 C CA . ARG A 1 120 ? -16.729 -0.733 -8.588 1.00 95.69 120 ARG A CA 1
ATOM 895 C C . ARG A 1 120 ? -17.147 -1.267 -7.212 1.00 95.69 120 ARG A C 1
ATOM 897 O O . ARG A 1 120 ? -17.405 -2.457 -7.068 1.00 95.69 120 ARG A O 1
ATOM 904 N N . GLY A 1 121 ? -17.254 -0.368 -6.233 1.00 95.12 121 GLY A N 1
ATOM 905 C CA . GLY A 1 121 ? -17.543 -0.719 -4.837 1.00 95.12 121 GLY A CA 1
ATOM 906 C C . GLY A 1 121 ? -16.291 -0.928 -3.984 1.00 95.12 121 GLY A C 1
ATOM 907 O O . GLY A 1 121 ? -16.409 -1.036 -2.772 1.00 95.12 121 GLY A O 1
ATOM 908 N N . TYR A 1 122 ? -15.105 -0.906 -4.590 1.00 95.88 122 TYR A N 1
ATOM 909 C CA . TYR A 1 122 ? -13.830 -0.965 -3.890 1.00 95.88 122 TYR A CA 1
ATOM 910 C C . TYR A 1 122 ? -13.025 0.315 -4.105 1.00 95.88 122 TYR A C 1
ATOM 912 O O . TYR A 1 122 ? -13.187 1.028 -5.096 1.00 95.88 122 TYR A O 1
ATOM 920 N N . LEU A 1 123 ? -12.132 0.588 -3.163 1.00 93.81 123 LEU A N 1
ATOM 921 C CA . LEU A 1 123 ? -11.185 1.694 -3.195 1.00 93.81 123 LEU A CA 1
ATOM 922 C C . LEU A 1 123 ? -9.770 1.127 -3.229 1.00 93.81 123 LEU A C 1
ATOM 924 O O . LEU A 1 123 ? -9.481 0.189 -2.494 1.00 93.81 123 LEU A O 1
ATOM 928 N N . ALA A 1 124 ? -8.894 1.714 -4.044 1.00 93.06 124 ALA A N 1
ATOM 929 C CA . ALA A 1 124 ? -7.467 1.403 -4.069 1.00 93.06 124 ALA A CA 1
ATOM 930 C C . ALA A 1 124 ? -6.651 2.560 -3.475 1.00 93.06 124 ALA A C 1
ATOM 932 O O . ALA A 1 124 ? -6.961 3.736 -3.699 1.00 93.06 124 ALA A O 1
ATOM 933 N N . ARG A 1 125 ? -5.609 2.226 -2.714 1.00 91.75 125 ARG A N 1
ATOM 934 C CA . ARG A 1 125 ? -4.623 3.157 -2.152 1.00 91.75 125 ARG A CA 1
ATOM 935 C C . ARG A 1 125 ? -3.226 2.566 -2.258 1.00 91.75 125 ARG A C 1
ATOM 937 O O . ARG A 1 125 ? -3.059 1.346 -2.234 1.00 91.75 125 ARG A O 1
ATOM 944 N N . SER A 1 126 ? -2.229 3.436 -2.350 1.00 88.31 126 SER A N 1
ATOM 945 C CA . SER A 1 126 ? -0.817 3.057 -2.309 1.00 88.31 126 SER A CA 1
ATOM 946 C C . SER A 1 126 ? -0.069 3.989 -1.369 1.00 88.31 126 SER A C 1
ATOM 948 O O . SER A 1 126 ? -0.389 5.172 -1.248 1.00 88.31 126 SER A O 1
ATOM 950 N N . ALA A 1 127 ? 0.989 3.484 -0.740 1.00 79.88 127 ALA A N 1
ATOM 951 C CA . ALA A 1 127 ? 1.881 4.324 0.047 1.00 79.88 127 ALA A CA 1
ATOM 952 C C . ALA A 1 127 ? 2.735 5.300 -0.809 1.00 79.88 127 ALA A C 1
ATOM 954 O O . ALA A 1 127 ? 3.601 6.009 -0.285 1.00 79.88 127 ALA A O 1
ATOM 955 N N . MET A 1 128 ? 2.478 5.407 -2.116 1.00 78.81 128 MET A N 1
ATOM 956 C CA . MET A 1 128 ? 2.958 6.496 -2.971 1.00 78.81 128 MET A CA 1
ATOM 957 C C . MET A 1 128 ? 2.107 7.776 -2.896 1.00 78.81 128 MET A C 1
ATOM 959 O O . MET A 1 128 ? 2.643 8.836 -3.227 1.00 78.81 128 MET A O 1
ATOM 963 N N . ASP A 1 129 ? 0.850 7.708 -2.428 1.00 76.19 129 ASP A N 1
ATOM 964 C CA . ASP A 1 129 ? -0.114 8.830 -2.381 1.00 76.19 129 ASP A CA 1
ATOM 965 C C . ASP A 1 129 ? 0.491 10.123 -1.813 1.00 76.19 129 ASP A C 1
ATOM 967 O O . ASP A 1 129 ? 0.353 11.205 -2.378 1.00 76.19 129 ASP A O 1
ATOM 971 N N . TRP A 1 130 ? 1.239 10.008 -0.718 1.00 68.50 130 TRP A N 1
ATOM 972 C CA . TRP A 1 130 ? 1.738 11.166 0.032 1.00 68.50 130 TRP A CA 1
ATOM 973 C C . TRP A 1 130 ? 3.216 11.462 -0.177 1.00 68.50 130 TRP A C 1
ATOM 975 O O . TRP A 1 130 ? 3.774 12.338 0.480 1.00 68.50 130 TRP A O 1
ATOM 985 N N . ARG A 1 131 ? 3.868 10.766 -1.114 1.00 74.25 131 ARG A N 1
ATOM 986 C CA . ARG A 1 131 ? 5.261 11.058 -1.491 1.00 74.25 131 ARG A CA 1
ATOM 987 C C . ARG A 1 131 ? 5.370 12.161 -2.547 1.00 74.25 131 ARG A C 1
ATOM 989 O O . ARG A 1 131 ? 6.460 12.420 -3.048 1.00 74.25 131 ARG A O 1
ATOM 996 N N . GLY A 1 132 ? 4.250 12.796 -2.899 1.00 75.06 132 GLY A N 1
ATOM 997 C CA . GLY A 1 132 ? 4.195 13.852 -3.911 1.00 75.06 132 GLY A CA 1
ATOM 998 C C . GLY A 1 132 ? 4.277 13.334 -5.348 1.00 75.06 132 GLY A C 1
ATOM 999 O O . GLY A 1 132 ? 4.552 14.111 -6.258 1.00 75.06 132 GLY A O 1
ATOM 1000 N N . TYR A 1 133 ? 4.053 12.034 -5.566 1.00 81.81 133 TYR A N 1
ATOM 1001 C CA . TYR A 1 133 ? 4.106 11.428 -6.900 1.00 81.81 133 TYR A CA 1
ATOM 1002 C C . TYR A 1 133 ? 2.770 11.458 -7.645 1.00 81.81 133 TYR A C 1
ATOM 1004 O O . TYR A 1 133 ? 2.743 11.259 -8.857 1.00 81.81 133 TYR A O 1
ATOM 1012 N N . GLY A 1 134 ? 1.661 11.716 -6.960 1.00 84.56 134 GLY A N 1
ATOM 1013 C CA . GLY A 1 134 ? 0.336 11.796 -7.563 1.00 84.56 134 GLY A CA 1
ATOM 1014 C C . GLY A 1 134 ? -0.726 12.159 -6.528 1.00 84.56 134 GLY A C 1
ATOM 1015 O O . GLY A 1 134 ? -0.391 12.338 -5.358 1.00 84.56 134 GLY A O 1
ATOM 1016 N N . PRO A 1 135 ? -1.992 12.303 -6.948 1.00 85.00 135 PRO A N 1
ATOM 1017 C CA . PRO A 1 135 ? -3.107 12.438 -6.018 1.00 85.00 135 PRO A CA 1
ATOM 1018 C C . PRO A 1 135 ? -3.375 11.112 -5.275 1.00 85.00 135 PRO A C 1
ATOM 1020 O O . PRO A 1 135 ? -2.940 10.058 -5.750 1.00 85.00 135 PRO A O 1
ATOM 1023 N N . PRO A 1 136 ? -4.138 11.137 -4.164 1.00 82.19 136 PRO A N 1
ATOM 1024 C CA . PRO A 1 136 ? -4.619 9.923 -3.511 1.00 82.19 136 PRO A CA 1
ATOM 1025 C C . PRO A 1 136 ? -5.360 8.990 -4.483 1.00 82.19 136 PRO A C 1
ATOM 1027 O O . PRO A 1 136 ? -6.293 9.416 -5.163 1.00 82.19 136 PRO A O 1
ATOM 1030 N N . GLY A 1 137 ? -4.951 7.721 -4.550 1.00 83.38 137 GLY A N 1
ATOM 1031 C CA . GLY A 1 137 ? -5.463 6.723 -5.501 1.00 83.38 137 GLY A CA 1
ATOM 1032 C C . GLY A 1 137 ? -4.797 6.736 -6.887 1.00 83.38 137 GLY A C 1
ATOM 1033 O O . GLY A 1 137 ? -5.113 5.891 -7.723 1.00 83.38 137 GLY A O 1
ATOM 1034 N N . GLY A 1 138 ? -3.854 7.648 -7.132 1.00 87.62 138 GLY A N 1
ATOM 1035 C CA . GLY A 1 138 ? -3.069 7.708 -8.362 1.00 87.62 138 GLY A CA 1
ATOM 1036 C C . GLY A 1 138 ? -3.807 8.314 -9.567 1.00 87.62 138 GLY A C 1
ATOM 1037 O O . GLY A 1 138 ? -4.893 8.881 -9.432 1.00 87.62 138 GLY A O 1
ATOM 1038 N N . PRO A 1 139 ? -3.208 8.246 -10.770 1.00 92.38 139 PRO A N 1
ATOM 1039 C CA . PRO A 1 139 ? -1.930 7.600 -11.084 1.00 92.38 139 PRO A CA 1
ATOM 1040 C C . PRO A 1 139 ? -0.716 8.337 -10.493 1.00 92.38 139 PRO A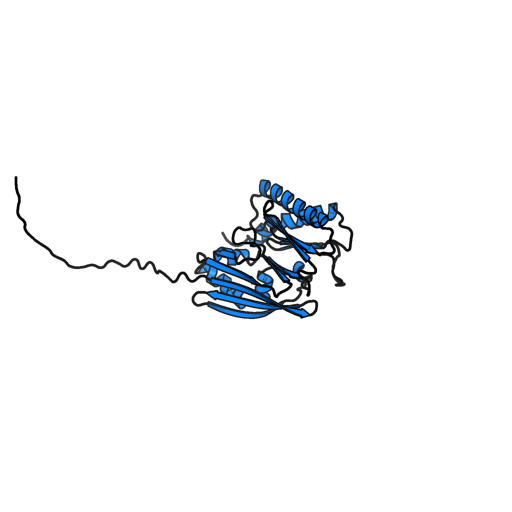 C 1
ATOM 1042 O O . PRO A 1 139 ? -0.735 9.556 -10.320 1.00 92.38 139 PRO A O 1
ATOM 1045 N N . TYR A 1 140 ? 0.368 7.603 -10.237 1.00 90.38 140 TYR A N 1
ATOM 1046 C CA . TYR A 1 140 ? 1.614 8.124 -9.664 1.00 90.38 140 TYR A CA 1
ATOM 1047 C C . TYR A 1 140 ? 2.701 8.237 -10.724 1.00 90.38 140 TYR A C 1
ATOM 1049 O O . TYR A 1 140 ? 2.960 7.285 -11.456 1.00 90.38 140 TYR A O 1
ATOM 1057 N N . ARG A 1 141 ? 3.379 9.379 -10.795 1.00 91.00 141 ARG A N 1
ATOM 1058 C CA . ARG A 1 141 ? 4.503 9.628 -11.700 1.00 91.00 141 ARG A CA 1
ATOM 1059 C C . ARG A 1 141 ? 5.803 9.605 -10.906 1.00 91.00 141 ARG A C 1
ATOM 1061 O O . ARG A 1 141 ? 6.059 10.488 -10.094 1.00 91.00 141 ARG A O 1
ATOM 1068 N N . VAL A 1 142 ? 6.631 8.599 -11.162 1.00 88.06 142 VAL A N 1
ATOM 1069 C CA . VAL A 1 142 ? 7.886 8.335 -10.445 1.00 88.06 142 VAL A CA 1
ATOM 1070 C C . VAL A 1 142 ? 9.025 8.097 -11.437 1.00 88.06 142 VAL A C 1
ATOM 1072 O O . VAL A 1 142 ? 8.797 7.495 -12.483 1.00 88.06 142 VAL A O 1
ATOM 1075 N N . PRO A 1 143 ? 10.273 8.506 -11.153 1.00 88.56 143 PRO A N 1
ATOM 1076 C CA . PRO A 1 143 ? 11.418 8.036 -11.932 1.00 88.56 143 PRO A CA 1
ATOM 1077 C C . PRO A 1 143 ? 11.545 6.510 -11.840 1.00 88.56 143 PRO A C 1
ATOM 1079 O O . PRO A 1 143 ? 11.370 5.952 -10.753 1.00 88.56 143 PRO A O 1
ATOM 1082 N N . LEU A 1 144 ? 11.915 5.830 -12.929 1.00 88.19 144 LEU A N 1
ATOM 1083 C CA . LEU A 1 144 ? 12.052 4.367 -12.960 1.00 88.19 144 LEU A CA 1
ATOM 1084 C C . LEU A 1 144 ? 12.965 3.826 -11.854 1.00 88.19 144 LEU A C 1
ATOM 1086 O O . LEU A 1 144 ? 12.634 2.826 -11.220 1.00 88.19 144 LEU A O 1
ATOM 1090 N N . ARG A 1 145 ? 14.086 4.502 -11.563 1.00 85.88 145 ARG A N 1
ATOM 1091 C CA . ARG A 1 145 ? 14.977 4.090 -10.463 1.00 85.88 145 ARG A CA 1
ATOM 1092 C C . ARG A 1 145 ? 14.270 4.130 -9.106 1.00 85.88 145 ARG A C 1
ATOM 1094 O O . ARG A 1 145 ? 14.575 3.333 -8.228 1.00 85.88 145 ARG A O 1
ATOM 1101 N N . MET A 1 146 ? 13.369 5.095 -8.916 1.00 83.25 146 MET A N 1
ATOM 1102 C CA . MET A 1 146 ? 12.629 5.262 -7.668 1.00 83.25 146 MET A CA 1
ATOM 1103 C C . MET A 1 146 ? 11.525 4.218 -7.580 1.00 83.25 146 MET A C 1
ATOM 1105 O O . MET A 1 146 ? 11.353 3.648 -6.514 1.00 83.25 146 MET A O 1
ATOM 1109 N N . LEU A 1 147 ? 10.855 3.893 -8.691 1.00 85.81 147 LEU A N 1
ATOM 1110 C CA . LEU A 1 147 ? 9.923 2.768 -8.751 1.00 85.81 147 LEU A CA 1
ATOM 1111 C C . LEU A 1 147 ? 10.619 1.448 -8.401 1.00 85.81 147 LEU A C 1
ATOM 1113 O O . LEU A 1 147 ? 10.172 0.752 -7.499 1.00 85.81 147 LEU A O 1
ATOM 1117 N N . ALA A 1 148 ? 11.749 1.138 -9.039 1.00 84.50 148 ALA A N 1
ATOM 1118 C CA . ALA A 1 148 ? 12.516 -0.078 -8.760 1.00 84.50 148 ALA A CA 1
ATOM 1119 C C . ALA A 1 148 ? 13.083 -0.125 -7.331 1.00 84.50 148 ALA A C 1
ATOM 1121 O O . ALA A 1 148 ? 13.184 -1.188 -6.733 1.00 84.50 148 ALA A O 1
ATOM 1122 N N . ARG A 1 149 ? 13.413 1.027 -6.740 1.00 78.50 149 ARG A N 1
ATOM 1123 C CA . ARG A 1 149 ? 13.812 1.089 -5.330 1.00 78.50 149 ARG A CA 1
ATOM 1124 C C . ARG A 1 149 ? 12.623 0.913 -4.392 1.00 78.50 149 ARG A C 1
ATOM 1126 O O . ARG A 1 149 ? 12.754 0.268 -3.360 1.00 78.50 149 ARG A O 1
ATOM 1133 N N . TYR A 1 150 ? 11.493 1.543 -4.698 1.00 73.56 150 TYR A N 1
ATOM 1134 C CA . TYR A 1 150 ? 10.373 1.647 -3.774 1.00 73.56 150 TYR A CA 1
ATOM 1135 C C . TYR A 1 150 ? 9.328 0.566 -3.927 1.00 73.56 150 TYR A C 1
ATOM 1137 O O . TYR A 1 150 ? 8.606 0.388 -2.965 1.00 73.56 150 TYR A O 1
ATOM 1145 N N . TYR A 1 151 ? 9.251 -0.195 -5.018 1.00 75.00 151 TYR A N 1
ATOM 1146 C CA . TYR A 1 151 ? 8.250 -1.264 -5.117 1.00 75.00 151 TYR A CA 1
ATOM 1147 C C . TYR A 1 151 ? 8.435 -2.340 -4.029 1.00 75.00 151 TYR A C 1
ATOM 1149 O O . TYR A 1 151 ? 7.464 -2.919 -3.551 1.00 75.00 151 TYR A O 1
ATOM 1157 N N . VAL A 1 152 ? 9.675 -2.541 -3.568 1.00 68.88 152 VAL A N 1
ATOM 1158 C CA . VAL A 1 152 ? 10.016 -3.392 -2.412 1.00 68.88 152 VAL A CA 1
ATOM 1159 C C . VAL A 1 152 ? 9.503 -2.807 -1.090 1.00 68.88 152 VAL A C 1
ATOM 1161 O O . VAL A 1 152 ? 9.242 -3.521 -0.126 1.00 68.88 152 VAL A O 1
ATOM 1164 N N . PHE A 1 153 ? 9.329 -1.490 -1.037 1.00 69.75 153 PHE A N 1
ATOM 1165 C CA . PHE A 1 153 ? 8.944 -0.730 0.151 1.00 69.75 153 PHE A CA 1
ATOM 1166 C C . PHE A 1 153 ? 7.618 0.013 -0.017 1.00 69.75 153 PHE A C 1
ATOM 1168 O O . PHE A 1 153 ? 7.347 0.954 0.735 1.00 69.75 153 PHE A O 1
ATOM 1175 N N . ASP A 1 154 ? 6.826 -0.351 -1.011 1.00 79.81 154 ASP A N 1
ATOM 1176 C CA . ASP A 1 154 ? 5.508 0.203 -1.244 1.00 79.81 154 ASP A CA 1
ATOM 1177 C C . ASP A 1 154 ? 4.477 -0.870 -0.935 1.00 79.81 154 ASP A C 1
ATOM 1179 O O . ASP A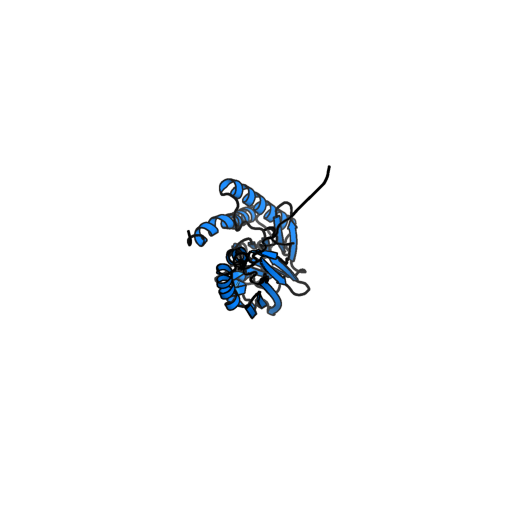 1 154 ? 4.760 -2.069 -1.002 1.00 79.81 154 ASP A O 1
ATOM 1183 N N . SER A 1 155 ? 3.292 -0.421 -0.562 1.00 85.81 155 SER A N 1
ATOM 1184 C CA . SER A 1 155 ? 2.183 -1.285 -0.198 1.00 85.81 155 SER A CA 1
ATOM 1185 C C . SER A 1 155 ? 0.935 -0.789 -0.892 1.00 85.81 155 SER A C 1
ATOM 1187 O O . SER A 1 155 ? 0.721 0.417 -1.022 1.00 85.81 155 SER A O 1
ATOM 1189 N N . VAL A 1 156 ? 0.119 -1.737 -1.327 1.00 90.38 156 VAL A N 1
ATOM 1190 C CA . VAL A 1 156 ? -1.175 -1.499 -1.945 1.00 90.38 156 VAL A CA 1
ATOM 1191 C C . VAL A 1 156 ? -2.255 -1.971 -0.990 1.00 90.38 156 VAL A C 1
ATOM 1193 O O . VAL A 1 156 ? -2.156 -3.055 -0.410 1.00 90.38 156 VAL A O 1
ATOM 1196 N N . VAL A 1 157 ? -3.298 -1.156 -0.858 1.00 92.56 157 VAL A N 1
ATOM 1197 C CA . VAL A 1 157 ? -4.515 -1.533 -0.151 1.00 92.56 157 VAL A CA 1
ATOM 1198 C C . VAL A 1 157 ? -5.703 -1.438 -1.088 1.00 92.56 157 VAL A C 1
ATOM 1200 O O . VAL A 1 157 ? -5.894 -0.416 -1.745 1.00 92.56 157 VAL A O 1
ATOM 1203 N N . VAL A 1 158 ? -6.507 -2.497 -1.127 1.00 94.50 158 VAL A N 1
ATOM 1204 C CA . VAL A 1 158 ? -7.827 -2.500 -1.760 1.00 94.50 158 VAL A CA 1
ATOM 1205 C C . VAL A 1 158 ? -8.863 -2.806 -0.698 1.00 94.50 158 VAL A C 1
ATOM 1207 O O . VAL A 1 158 ? -8.776 -3.839 -0.050 1.00 94.50 158 VAL A O 1
ATOM 1210 N N . ALA A 1 159 ? -9.831 -1.917 -0.510 1.00 93.62 159 ALA A N 1
ATOM 1211 C CA . ALA A 1 159 ? -10.830 -2.042 0.544 1.00 93.62 159 ALA A CA 1
ATOM 1212 C C . ALA A 1 159 ? -12.246 -1.917 -0.024 1.00 93.62 159 ALA A C 1
ATOM 1214 O O . ALA A 1 159 ? -12.505 -1.058 -0.869 1.00 93.62 159 ALA A O 1
ATOM 1215 N N . ASP A 1 160 ? -13.157 -2.769 0.440 1.00 94.31 160 ASP A N 1
ATOM 1216 C CA . ASP A 1 160 ? -14.589 -2.657 0.173 1.00 94.31 160 ASP A CA 1
ATOM 1217 C C . ASP A 1 160 ? -15.131 -1.369 0.803 1.00 94.31 160 ASP A C 1
ATOM 1219 O O . ASP A 1 160 ? -15.066 -1.176 2.019 1.00 94.31 160 ASP A O 1
ATOM 1223 N N . ALA A 1 161 ? -15.696 -0.497 -0.030 1.00 94.25 161 ALA A N 1
ATOM 1224 C CA . ALA A 1 161 ? -16.200 0.806 0.384 1.00 94.25 161 ALA A CA 1
ATOM 1225 C C . ALA A 1 161 ? -17.424 0.720 1.312 1.00 94.25 161 ALA A C 1
ATOM 1227 O O . ALA A 1 161 ? -17.779 1.720 1.933 1.00 94.25 161 ALA A O 1
ATOM 1228 N N . SER A 1 162 ? -18.086 -0.442 1.400 1.00 93.56 162 SER A N 1
ATOM 1229 C CA . SER A 1 162 ? -19.188 -0.663 2.345 1.00 93.56 162 SER A CA 1
ATOM 1230 C C . SER A 1 162 ? -18.723 -1.102 3.739 1.00 93.56 162 SER A C 1
ATOM 1232 O O . SER A 1 162 ? -19.438 -0.885 4.717 1.00 93.56 162 SER A O 1
ATOM 1234 N N . SER A 1 163 ? -17.519 -1.675 3.830 1.00 91.19 163 SER A N 1
ATOM 1235 C CA . SER A 1 163 ? -16.954 -2.240 5.063 1.00 91.19 163 SER A CA 1
ATOM 1236 C C . SER A 1 163 ? -15.829 -1.390 5.661 1.00 91.19 163 SER A C 1
ATOM 1238 O O . SER A 1 163 ? -15.468 -1.581 6.826 1.00 91.19 163 SER A O 1
ATOM 1240 N N . TYR A 1 164 ? -15.267 -0.466 4.876 1.00 92.62 164 TYR A N 1
ATOM 1241 C CA . TYR A 1 164 ? -14.142 0.378 5.263 1.00 92.62 164 TYR A CA 1
ATOM 1242 C C . TYR A 1 164 ? -14.364 1.844 4.901 1.00 92.62 164 TYR A C 1
ATOM 1244 O O . TYR A 1 164 ? -14.897 2.194 3.849 1.00 92.62 164 TYR A O 1
ATOM 1252 N N . HIS A 1 165 ? -13.850 2.715 5.763 1.00 92.38 165 HIS A N 1
ATOM 1253 C CA . HIS A 1 165 ? -13.744 4.146 5.528 1.00 92.38 165 HIS A CA 1
ATOM 1254 C C . HIS A 1 165 ? -12.316 4.517 5.148 1.00 92.38 165 HIS A C 1
ATOM 1256 O O . HIS A 1 165 ? -11.358 3.970 5.695 1.00 92.38 165 HIS A O 1
ATOM 1262 N N . VAL A 1 166 ? -12.182 5.496 4.252 1.00 91.31 166 VAL A N 1
ATOM 1263 C CA . VAL A 1 166 ? -10.895 6.072 3.855 1.00 91.31 166 VAL A CA 1
ATOM 1264 C C . VAL A 1 166 ? -10.900 7.559 4.174 1.00 91.31 166 VAL A C 1
ATOM 1266 O O . VAL A 1 166 ? -11.805 8.283 3.763 1.00 91.31 166 VAL A O 1
ATOM 1269 N N . VAL A 1 167 ? -9.897 8.009 4.923 1.00 90.00 167 VAL A N 1
ATOM 1270 C CA . VAL A 1 167 ? -9.715 9.409 5.310 1.00 90.00 167 VAL A CA 1
ATOM 1271 C C . VAL A 1 167 ? -8.323 9.855 4.898 1.00 90.00 167 VAL A C 1
ATOM 1273 O O . VAL A 1 167 ? -7.321 9.367 5.416 1.00 90.00 167 VAL A O 1
ATOM 1276 N N . ASP A 1 168 ? -8.280 10.811 3.981 1.00 88.00 168 ASP A N 1
ATOM 1277 C CA . ASP A 1 168 ? -7.057 11.435 3.497 1.00 88.00 168 ASP A CA 1
ATOM 1278 C C . ASP A 1 168 ? -6.771 12.689 4.342 1.00 88.00 168 ASP A C 1
ATOM 1280 O O . ASP A 1 168 ? -7.544 13.648 4.346 1.00 88.00 168 ASP A O 1
ATOM 1284 N N . ASN A 1 169 ? -5.677 12.679 5.105 1.00 85.19 169 ASN A N 1
ATOM 1285 C CA . ASN A 1 169 ? -5.291 13.757 6.009 1.00 85.19 169 ASN A CA 1
ATOM 1286 C C . ASN A 1 169 ? -4.046 14.475 5.471 1.00 85.19 169 ASN A C 1
ATOM 1288 O O . ASN A 1 169 ? -2.911 14.064 5.715 1.00 85.19 169 ASN A O 1
ATOM 1292 N N . SER A 1 170 ? -4.269 15.583 4.764 1.00 80.38 170 SER A N 1
ATOM 1293 C CA . SER A 1 170 ? -3.210 16.368 4.120 1.00 80.38 170 SER A CA 1
ATOM 1294 C C . SER A 1 170 ? -2.264 17.061 5.103 1.00 80.38 170 SER A C 1
ATOM 1296 O O . SER A 1 170 ? -1.078 17.179 4.806 1.00 80.38 170 SER A O 1
ATOM 1298 N N . SER A 1 171 ? -2.740 17.479 6.283 1.00 81.31 171 SER A N 1
ATOM 1299 C CA . SER A 1 171 ? -1.892 18.156 7.279 1.00 81.31 171 SER A CA 1
ATOM 1300 C C . SER A 1 171 ? -0.858 17.214 7.888 1.00 81.31 171 SER A C 1
ATOM 1302 O O . SER A 1 171 ? 0.248 17.630 8.227 1.00 81.31 171 SER A O 1
ATOM 1304 N N . THR A 1 172 ? -1.203 15.932 7.983 1.00 79.25 172 THR A N 1
ATOM 1305 C CA . THR A 1 172 ? -0.298 14.881 8.451 1.00 79.25 172 THR A CA 1
ATOM 1306 C C . THR A 1 172 ? 0.269 14.038 7.319 1.00 79.25 172 THR A C 1
ATOM 1308 O O . THR A 1 172 ? 1.083 13.178 7.605 1.00 79.25 172 THR A O 1
ATOM 1311 N N . GLY A 1 173 ? -0.102 14.236 6.052 1.00 80.69 173 GLY A N 1
ATOM 1312 C CA . GLY A 1 173 ? 0.334 13.379 4.941 1.00 80.69 173 GLY A CA 1
ATOM 1313 C C . GLY A 1 173 ? 0.121 11.884 5.219 1.00 80.69 173 GLY A C 1
ATOM 1314 O O . GLY A 1 173 ? 1.062 11.098 5.079 1.00 80.69 173 GLY A O 1
ATOM 1315 N N . LEU A 1 174 ? -1.066 11.530 5.722 1.00 86.69 174 LEU A N 1
ATOM 1316 C CA . LEU A 1 174 ? -1.490 10.161 6.024 1.00 86.69 174 LEU A CA 1
ATOM 1317 C C . LEU A 1 174 ? -2.826 9.869 5.332 1.00 86.69 174 LEU A C 1
ATOM 1319 O O . LEU A 1 174 ? -3.758 10.663 5.432 1.00 86.69 174 LEU A O 1
ATOM 1323 N N . THR A 1 175 ? -2.959 8.692 4.727 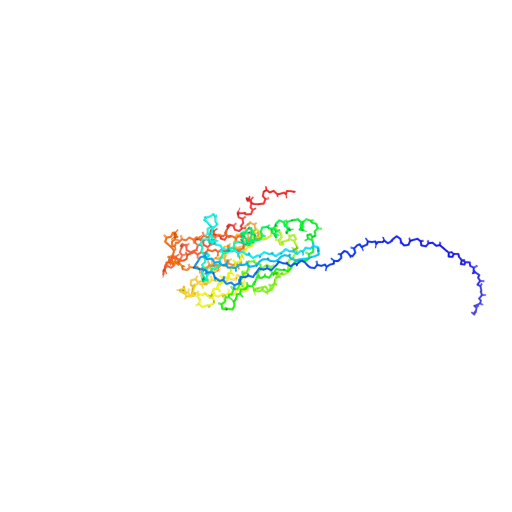1.00 89.75 175 THR A N 1
ATOM 1324 C CA . THR A 1 175 ? -4.254 8.065 4.442 1.00 89.75 175 THR A CA 1
ATOM 1325 C C . THR A 1 175 ? -4.544 7.059 5.543 1.00 89.75 175 THR A C 1
ATOM 1327 O O . THR A 1 175 ? -3.704 6.224 5.878 1.00 89.75 175 THR A O 1
ATOM 1330 N N . ILE A 1 176 ? -5.748 7.119 6.094 1.00 90.56 176 ILE A N 1
ATOM 1331 C CA . ILE A 1 176 ? -6.225 6.203 7.124 1.00 90.56 176 ILE A CA 1
ATOM 1332 C C . ILE A 1 176 ? -7.339 5.368 6.511 1.00 90.56 176 ILE A C 1
ATOM 1334 O O . ILE A 1 176 ? -8.335 5.915 6.041 1.00 90.56 176 ILE A O 1
ATOM 1338 N N . ILE A 1 177 ? -7.179 4.053 6.536 1.00 91.56 177 ILE A N 1
ATOM 1339 C CA . ILE A 1 177 ? -8.191 3.084 6.126 1.00 91.56 177 ILE A CA 1
ATOM 1340 C C . ILE A 1 177 ? -8.620 2.349 7.386 1.00 91.56 177 ILE A C 1
ATOM 1342 O O . ILE A 1 177 ? -7.775 1.779 8.070 1.00 91.56 177 ILE A O 1
ATOM 1346 N N . TYR A 1 178 ? -9.903 2.372 7.729 1.00 91.06 178 TYR A N 1
ATOM 1347 C CA . TYR A 1 178 ? -10.380 1.710 8.942 1.00 91.06 178 TYR A CA 1
ATOM 1348 C C . TYR A 1 178 ? -11.722 1.021 8.744 1.00 91.06 178 TYR A C 1
ATOM 1350 O O . TYR A 1 178 ? -12.564 1.502 7.987 1.00 91.06 178 TYR A O 1
ATOM 1358 N N . SER A 1 179 ? -11.914 -0.112 9.421 1.00 88.38 179 SER A N 1
ATOM 1359 C CA . SER A 1 179 ? -13.183 -0.846 9.386 1.00 88.38 179 SER A CA 1
ATOM 1360 C C . SER A 1 179 ? -14.336 0.023 9.892 1.00 88.38 179 SER A C 1
ATOM 1362 O O . SER A 1 179 ? -14.216 0.682 10.926 1.00 88.38 179 SER A O 1
ATOM 1364 N N . SER A 1 180 ? -15.484 -0.035 9.218 1.00 88.38 180 SER A N 1
ATOM 1365 C CA . SER A 1 180 ? -16.721 0.651 9.617 1.00 88.38 180 SER A CA 1
ATOM 1366 C C . SER A 1 180 ? -17.271 0.206 10.974 1.00 88.38 180 SER A C 1
ATOM 1368 O O . SER A 1 180 ? -18.126 0.879 11.544 1.00 88.38 180 SER A O 1
ATOM 1370 N N . ARG A 1 181 ? -16.768 -0.905 11.526 1.00 84.62 181 ARG A N 1
ATOM 1371 C CA . ARG A 1 181 ? -17.084 -1.360 12.888 1.00 84.62 181 ARG A CA 1
ATOM 1372 C C . ARG A 1 181 ? -16.323 -0.593 13.967 1.00 84.62 181 ARG A C 1
ATOM 1374 O O . ARG A 1 181 ? -16.715 -0.626 15.131 1.00 84.62 181 ARG A O 1
ATOM 1381 N N . LEU A 1 182 ? -15.239 0.092 13.604 1.00 80.81 182 LEU A N 1
ATOM 1382 C CA . LEU A 1 182 ? -14.417 0.835 14.548 1.00 80.81 182 LEU A CA 1
ATOM 1383 C C . LEU A 1 182 ? -14.972 2.246 14.766 1.00 80.81 182 LEU A C 1
ATOM 1385 O O . LEU A 1 182 ? -15.318 2.936 13.804 1.00 80.81 182 LEU A O 1
ATOM 1389 N N . PRO A 1 183 ? -14.992 2.744 16.016 1.00 81.31 183 PRO A N 1
ATOM 1390 C CA . PRO A 1 183 ? -15.319 4.138 16.273 1.00 81.31 183 PRO A CA 1
ATOM 1391 C C . PRO A 1 183 ? -14.334 5.068 15.552 1.00 81.31 183 PRO A C 1
ATOM 1393 O O . PRO A 1 183 ? -13.123 4.942 15.727 1.00 81.31 183 PRO A O 1
ATOM 1396 N N . GLY A 1 184 ? -14.824 6.075 14.822 1.00 77.88 184 GLY A N 1
ATOM 1397 C CA . GLY A 1 184 ? -13.953 7.012 14.090 1.00 77.88 184 GLY A CA 1
ATOM 1398 C C . GLY A 1 184 ? -12.917 7.734 14.972 1.00 77.88 184 GLY A C 1
ATOM 1399 O O . GLY A 1 184 ? -11.816 8.039 14.520 1.00 77.88 184 GLY A O 1
ATOM 1400 N N . LYS A 1 185 ? -13.211 7.931 16.268 1.00 81.88 185 LYS A N 1
ATOM 1401 C CA . LYS A 1 185 ? -12.253 8.486 17.246 1.00 81.88 185 LYS A CA 1
ATOM 1402 C C . LYS A 1 185 ? -11.001 7.617 17.409 1.00 81.88 185 LYS A C 1
ATOM 1404 O O . LYS A 1 185 ? -9.915 8.162 17.576 1.00 81.88 185 LYS A O 1
ATOM 1409 N N . THR A 1 186 ? -11.141 6.294 17.327 1.00 81.19 186 THR A N 1
ATOM 1410 C CA . THR A 1 186 ? -10.022 5.344 17.366 1.00 81.19 186 THR A CA 1
ATOM 1411 C C . THR A 1 186 ? -9.088 5.561 16.181 1.00 81.19 186 THR A C 1
ATOM 1413 O O . THR A 1 186 ? -7.873 5.633 16.360 1.00 81.19 186 THR A O 1
ATOM 1416 N N . ALA A 1 187 ? -9.655 5.726 14.983 1.00 79.19 187 ALA A N 1
ATOM 1417 C CA . ALA A 1 187 ? -8.885 5.962 13.768 1.00 79.19 187 ALA A CA 1
ATOM 1418 C C . ALA A 1 187 ? -8.114 7.286 13.826 1.00 79.19 187 ALA A C 1
ATOM 1420 O O . ALA A 1 187 ? -6.913 7.320 13.553 1.00 79.19 187 ALA A O 1
ATOM 1421 N N . SER A 1 188 ? -8.772 8.355 14.282 1.00 82.06 188 SER A N 1
ATOM 1422 C CA . SER A 1 188 ? -8.121 9.648 14.511 1.00 82.06 188 SER A CA 1
ATOM 1423 C C . SER A 1 188 ? -6.994 9.559 15.541 1.00 82.06 188 SER A C 1
ATOM 1425 O O . SER A 1 188 ? -5.948 10.178 15.358 1.00 82.06 188 SER A O 1
ATOM 1427 N N . TYR A 1 189 ? -7.180 8.778 16.608 1.00 82.56 189 TYR A N 1
ATOM 1428 C CA . TYR A 1 189 ? -6.164 8.609 17.642 1.00 82.56 189 TYR A CA 1
ATOM 1429 C C . TYR A 1 189 ? -4.937 7.849 17.123 1.00 82.56 189 TYR A C 1
ATOM 1431 O O . TYR A 1 189 ? -3.814 8.313 17.306 1.00 82.56 189 TYR A O 1
ATOM 1439 N N . ALA A 1 190 ? -5.137 6.739 16.403 1.00 81.25 190 ALA A N 1
ATOM 1440 C CA . ALA A 1 190 ? -4.046 5.992 15.773 1.00 81.25 190 ALA A CA 1
ATOM 1441 C C . ALA A 1 190 ? -3.237 6.877 14.811 1.00 81.25 190 ALA A C 1
ATOM 1443 O O . ALA A 1 190 ? -2.010 6.917 14.878 1.00 81.25 190 ALA A O 1
ATOM 1444 N N . ALA A 1 191 ? -3.922 7.639 13.955 1.00 83.06 191 ALA A N 1
ATOM 1445 C CA . ALA A 1 191 ? -3.272 8.543 13.015 1.00 83.06 191 ALA A CA 1
ATOM 1446 C C . ALA A 1 191 ? -2.499 9.666 13.713 1.00 83.06 191 ALA A C 1
ATOM 1448 O O . ALA A 1 191 ? -1.395 10.010 13.291 1.00 83.06 191 ALA A O 1
ATOM 1449 N N . HIS A 1 192 ? -3.045 10.207 14.806 1.00 86.81 192 HIS A N 1
ATOM 1450 C CA . HIS A 1 192 ? -2.351 11.199 15.617 1.00 86.81 192 HIS A CA 1
ATOM 1451 C C . HIS A 1 192 ? -1.057 10.632 16.213 1.00 86.81 192 HIS A C 1
ATOM 1453 O O . HIS A 1 192 ? -0.012 11.271 16.106 1.00 86.81 192 HIS A O 1
ATOM 1459 N N . VAL A 1 193 ? -1.094 9.415 16.767 1.00 86.50 193 VAL A N 1
ATOM 1460 C CA . VAL A 1 193 ? 0.107 8.744 17.289 1.00 86.50 193 VAL A CA 1
ATOM 1461 C C . VAL A 1 193 ? 1.149 8.554 16.191 1.00 86.50 193 VAL A C 1
ATOM 1463 O O . VAL A 1 193 ? 2.300 8.942 16.383 1.00 86.50 193 VAL A O 1
ATOM 1466 N N . VAL A 1 194 ? 0.758 8.008 15.034 1.00 87.56 194 VAL A N 1
ATOM 1467 C CA . VAL A 1 194 ? 1.672 7.805 13.897 1.00 87.56 194 VAL A CA 1
ATOM 1468 C C . VAL A 1 194 ? 2.318 9.128 13.482 1.00 87.56 194 VAL A C 1
ATOM 1470 O O . VAL A 1 194 ? 3.536 9.193 13.323 1.00 87.56 194 VAL A O 1
ATOM 1473 N N . ALA A 1 195 ? 1.535 10.204 13.363 1.00 89.00 195 ALA A N 1
ATOM 1474 C CA . ALA A 1 195 ? 2.042 11.523 12.994 1.00 89.00 195 ALA A CA 1
ATOM 1475 C C . ALA A 1 195 ? 3.033 12.091 14.029 1.00 89.00 195 ALA A C 1
ATOM 1477 O O . ALA A 1 195 ? 4.091 12.599 13.650 1.00 89.00 195 ALA A O 1
ATOM 1478 N N . VAL A 1 196 ? 2.719 11.980 15.326 1.00 89.69 196 VAL A N 1
ATOM 1479 C CA . VAL A 1 196 ? 3.588 12.445 16.420 1.00 89.69 196 VAL A CA 1
ATOM 1480 C C . VAL A 1 196 ? 4.897 11.663 16.445 1.00 89.69 196 VAL A C 1
ATOM 1482 O O . VAL A 1 196 ? 5.968 12.267 16.422 1.00 89.69 196 VAL A O 1
ATOM 1485 N N . VAL A 1 197 ? 4.830 10.329 16.430 1.00 88.06 197 VAL A N 1
ATOM 1486 C CA . VAL A 1 197 ? 6.019 9.464 16.442 1.00 88.06 197 VAL A CA 1
ATOM 1487 C C . VAL A 1 197 ? 6.878 9.737 15.215 1.00 88.06 197 VAL A C 1
ATOM 1489 O O . VAL A 1 197 ? 8.082 9.935 15.344 1.00 88.06 197 VAL A O 1
ATOM 1492 N N . ARG A 1 198 ? 6.267 9.838 14.030 1.00 86.94 198 ARG A N 1
ATOM 1493 C CA . ARG A 1 198 ? 6.981 10.180 12.798 1.00 86.94 198 ARG A CA 1
ATOM 1494 C C . ARG A 1 198 ? 7.718 11.510 12.909 1.00 86.94 198 ARG A C 1
ATOM 1496 O O . ARG A 1 198 ? 8.873 11.585 12.492 1.00 86.94 198 ARG A O 1
ATOM 1503 N N . SER A 1 199 ? 7.074 12.539 13.458 1.00 88.00 199 SER A N 1
ATOM 1504 C CA . SER A 1 199 ? 7.688 13.855 13.660 1.00 88.00 199 SER A CA 1
ATOM 1505 C C . SER A 1 199 ? 8.895 13.768 14.598 1.00 88.00 199 SER A C 1
ATOM 1507 O O . SER A 1 199 ? 9.986 14.202 14.234 1.00 88.00 199 SER A O 1
ATOM 1509 N N . LEU A 1 200 ? 8.730 13.133 15.762 1.00 89.00 200 LEU A N 1
ATOM 1510 C CA . LEU A 1 200 ? 9.786 13.004 16.770 1.00 89.00 200 LEU A CA 1
ATOM 1511 C C . LEU A 1 200 ? 10.976 12.182 16.263 1.00 89.00 200 LEU A C 1
ATOM 1513 O O . LEU A 1 200 ? 12.122 12.613 16.368 1.00 89.00 200 LEU A O 1
ATOM 1517 N N . VAL A 1 201 ? 10.719 11.018 15.662 1.00 86.94 201 VAL A N 1
ATOM 1518 C CA . VAL A 1 201 ? 11.784 10.150 15.140 1.00 86.94 201 VAL A CA 1
ATOM 1519 C C . VAL A 1 201 ? 12.503 10.820 13.968 1.00 86.94 201 VAL A C 1
ATOM 1521 O O . VAL A 1 201 ? 13.723 10.705 13.869 1.00 86.94 201 VAL A O 1
ATOM 1524 N N . SER A 1 202 ? 11.796 11.592 13.130 1.00 86.31 202 SER A N 1
ATOM 1525 C CA . SER A 1 202 ? 12.434 12.365 12.054 1.00 86.31 202 SER A CA 1
ATOM 1526 C C . SER A 1 202 ? 13.387 13.439 12.574 1.00 86.31 202 SER A C 1
ATOM 1528 O O . SER A 1 202 ? 14.401 13.701 11.935 1.00 86.31 202 SER A O 1
ATOM 1530 N N . GLN A 1 203 ? 13.085 14.062 13.717 1.00 88.38 203 GLN A N 1
ATOM 1531 C CA . GLN A 1 203 ? 13.983 15.048 14.332 1.00 88.38 203 GLN A CA 1
ATOM 1532 C C . GLN A 1 203 ? 15.282 14.403 14.822 1.00 88.38 203 GLN A C 1
ATOM 1534 O O . GLN A 1 203 ? 16.330 15.040 14.791 1.00 88.38 203 GLN A O 1
ATOM 1539 N N . TRP A 1 204 ? 15.220 13.142 15.253 1.00 85.38 204 TRP A N 1
ATOM 1540 C CA . TRP A 1 204 ? 16.380 12.428 15.776 1.00 85.38 204 TRP A CA 1
ATOM 1541 C C . TRP A 1 204 ? 17.214 11.740 14.687 1.00 85.38 204 TRP A C 1
ATOM 1543 O O . TRP A 1 204 ? 18.432 11.888 14.657 1.00 85.38 204 TRP A O 1
ATOM 1553 N N . LEU A 1 205 ? 16.565 10.986 13.797 1.00 84.44 205 LEU A N 1
ATOM 1554 C CA . LEU A 1 205 ? 17.222 10.120 12.809 1.00 84.44 205 LEU A CA 1
ATOM 1555 C C . LEU A 1 205 ? 17.205 10.695 11.383 1.00 84.44 205 LEU A C 1
ATOM 1557 O O . LEU A 1 205 ? 17.724 10.068 10.461 1.00 84.44 205 LEU A O 1
ATOM 1561 N N . GLY A 1 206 ? 16.595 11.864 11.182 1.00 84.94 206 GLY A N 1
ATOM 1562 C CA . GLY A 1 206 ? 16.326 12.421 9.858 1.00 84.94 206 GLY A CA 1
ATOM 1563 C C . GLY A 1 206 ? 15.089 11.806 9.183 1.00 84.94 206 GLY A C 1
ATOM 1564 O O . GLY A 1 206 ? 14.425 10.927 9.741 1.00 84.94 206 GLY A O 1
ATOM 1565 N N . PRO A 1 207 ? 14.730 12.263 7.971 1.00 80.38 207 PRO A N 1
ATOM 1566 C CA . PRO A 1 207 ? 13.534 11.798 7.271 1.00 80.38 207 PRO A CA 1
ATOM 1567 C C . PRO A 1 207 ? 13.635 10.310 6.903 1.00 80.38 207 PRO A C 1
ATOM 1569 O O . PRO A 1 207 ? 14.614 9.883 6.289 1.00 80.38 207 PRO A O 1
ATOM 1572 N N . SER A 1 208 ? 12.605 9.513 7.213 1.00 75.88 208 SER A N 1
ATOM 1573 C CA . SER A 1 208 ? 12.572 8.116 6.761 1.00 75.88 208 SER A CA 1
ATOM 1574 C C . SER A 1 208 ? 12.137 8.003 5.296 1.00 75.88 208 SER A C 1
ATOM 1576 O O . SER A 1 208 ? 11.104 8.559 4.915 1.00 75.88 208 SER A O 1
ATOM 1578 N N . PRO A 1 209 ? 12.835 7.188 4.481 1.00 67.88 209 PRO A N 1
ATOM 1579 C CA . PRO A 1 209 ? 12.408 6.873 3.117 1.00 67.88 209 PRO A CA 1
ATOM 1580 C C . PRO A 1 209 ? 11.169 5.958 3.063 1.00 67.88 209 PRO A C 1
ATOM 1582 O O . PRO A 1 209 ? 10.626 5.727 1.983 1.00 67.88 209 PRO A O 1
ATOM 1585 N N . ARG A 1 210 ? 10.755 5.404 4.209 1.00 71.62 210 ARG A N 1
ATOM 1586 C CA . ARG A 1 210 ? 9.633 4.473 4.395 1.00 71.62 210 ARG A CA 1
ATOM 1587 C C . ARG A 1 210 ? 8.653 4.978 5.454 1.00 71.62 210 ARG A C 1
ATOM 1589 O O . ARG A 1 210 ? 7.894 4.188 5.999 1.00 71.62 210 ARG A O 1
ATOM 1596 N N . SER A 1 211 ? 8.702 6.265 5.797 1.00 63.72 211 SER A N 1
ATOM 1597 C CA . SER A 1 211 ? 7.832 6.786 6.842 1.00 63.72 211 SER A CA 1
ATOM 1598 C C . SER A 1 211 ? 6.381 6.502 6.469 1.00 63.72 211 SER A C 1
ATOM 1600 O O . SER A 1 211 ? 6.029 6.707 5.301 1.00 63.72 211 SER A O 1
ATOM 1602 N N . PRO A 1 212 ? 5.561 5.965 7.389 1.00 62.69 212 PRO A N 1
ATOM 1603 C CA . PRO A 1 212 ? 4.250 5.500 7.011 1.00 62.69 212 PRO A CA 1
ATOM 1604 C C . PRO A 1 212 ? 3.410 6.666 6.529 1.00 62.69 212 PRO A C 1
ATOM 1606 O O . PRO A 1 212 ? 3.398 7.757 7.108 1.00 62.69 212 PRO A O 1
ATOM 1609 N N . VAL A 1 213 ? 2.731 6.401 5.429 1.00 76.75 213 VAL A N 1
ATOM 1610 C CA . VAL A 1 213 ? 1.770 7.297 4.803 1.00 76.75 213 VAL A CA 1
ATOM 1611 C C . VAL A 1 213 ? 0.406 6.635 4.661 1.00 76.75 213 VAL A C 1
ATOM 1613 O O . VAL A 1 213 ? -0.561 7.303 4.321 1.00 76.75 213 VAL A O 1
ATOM 1616 N N . LEU A 1 214 ? 0.326 5.334 4.937 1.00 85.56 214 LEU A N 1
ATOM 1617 C CA . LEU A 1 214 ? -0.902 4.566 4.954 1.00 85.56 214 LEU A CA 1
ATOM 1618 C C . LEU A 1 214 ? -1.036 3.886 6.316 1.00 85.56 214 LEU A C 1
ATOM 1620 O O . LEU A 1 214 ? -0.143 3.152 6.733 1.00 85.56 214 LEU A O 1
ATOM 1624 N N . VAL A 1 215 ? -2.137 4.141 7.013 1.00 87.56 215 VAL A N 1
ATOM 1625 C CA . VAL A 1 215 ? -2.478 3.488 8.280 1.00 87.56 215 VAL A CA 1
ATOM 1626 C C . VAL A 1 215 ? -3.728 2.659 8.045 1.00 87.56 215 VAL A C 1
ATOM 1628 O O . VAL A 1 215 ? -4.767 3.209 7.693 1.00 87.56 215 VAL A O 1
ATOM 1631 N N . VAL A 1 216 ? -3.633 1.347 8.227 1.00 87.25 216 VAL A N 1
ATOM 1632 C CA . VAL A 1 216 ? -4.740 0.411 8.027 1.00 87.25 216 VAL A CA 1
ATOM 1633 C C . VAL A 1 216 ? -5.134 -0.167 9.376 1.00 87.25 216 VAL A C 1
ATOM 1635 O O . VAL A 1 216 ? -4.325 -0.817 10.032 1.00 87.25 216 VAL A O 1
ATOM 1638 N N . LEU A 1 217 ? -6.368 0.089 9.797 1.00 86.50 217 LEU A N 1
ATOM 1639 C CA . LEU A 1 217 ? -6.931 -0.384 11.056 1.00 86.50 217 LEU A CA 1
ATOM 1640 C C . LEU A 1 217 ? -8.040 -1.384 10.763 1.00 86.50 217 LEU A C 1
ATOM 1642 O O . LEU A 1 217 ? -9.066 -1.039 10.168 1.00 86.50 217 LEU A O 1
ATOM 1646 N N . VAL A 1 218 ? -7.852 -2.621 11.196 1.00 83.25 218 VAL A N 1
ATOM 1647 C CA . VAL A 1 218 ? -8.829 -3.683 10.960 1.00 83.25 218 VAL A CA 1
ATOM 1648 C C . VAL A 1 218 ? -9.364 -4.224 12.273 1.00 83.25 218 VAL A C 1
ATOM 1650 O O . VAL A 1 218 ? -8.630 -4.353 13.249 1.00 83.25 218 VAL A O 1
ATOM 1653 N N . ASP A 1 219 ? -10.643 -4.568 12.281 1.00 76.12 219 ASP A N 1
ATOM 1654 C CA . ASP A 1 219 ? -11.227 -5.454 13.286 1.00 76.12 219 ASP A CA 1
ATOM 1655 C C . ASP A 1 219 ? -10.812 -6.903 12.944 1.00 76.12 219 ASP A C 1
ATOM 1657 O O . ASP A 1 219 ? -10.732 -7.218 11.752 1.00 76.12 219 ASP A O 1
ATOM 1661 N N . PRO A 1 220 ? -10.495 -7.790 13.908 1.00 67.00 220 PRO A N 1
ATOM 1662 C CA . PRO A 1 220 ? -10.288 -9.207 13.625 1.00 67.00 220 PRO A CA 1
ATOM 1663 C C . PRO A 1 220 ? -11.497 -9.810 12.897 1.00 67.00 220 PRO A C 1
ATOM 1665 O O . PRO A 1 220 ? -12.567 -10.004 13.472 1.00 67.00 220 PRO A O 1
ATOM 1668 N N . GLU A 1 221 ? -11.316 -10.141 11.619 1.00 60.38 221 GLU A N 1
ATOM 1669 C CA . GLU A 1 221 ? -12.273 -10.967 10.888 1.00 60.38 221 GLU A CA 1
ATOM 1670 C C . GLU A 1 221 ? -12.168 -12.422 11.369 1.00 60.38 221 GLU A C 1
ATOM 1672 O O . GLU A 1 221 ? -11.129 -12.839 11.878 1.00 60.38 221 GLU A O 1
ATOM 1677 N N . GLY A 1 222 ? -13.254 -13.191 11.226 1.00 49.62 222 GLY A N 1
ATOM 1678 C CA . GLY A 1 222 ? -13.463 -14.543 11.775 1.00 49.62 222 GLY A CA 1
ATOM 1679 C C . GLY A 1 222 ? -12.534 -15.661 11.268 1.00 49.62 222 GLY A C 1
ATOM 1680 O O . GLY A 1 222 ? -12.965 -16.804 11.149 1.00 49.62 222 GLY A O 1
ATOM 1681 N N . GLN A 1 223 ? -11.274 -15.355 10.967 1.00 49.16 223 GLN A N 1
ATOM 1682 C CA . GLN A 1 223 ? -10.207 -16.300 10.677 1.00 49.16 223 GLN A CA 1
ATOM 1683 C C . GLN A 1 223 ? -9.638 -16.853 12.003 1.00 49.16 223 GLN A C 1
ATOM 1685 O O . GLN A 1 223 ? -9.119 -16.090 12.819 1.00 49.16 223 GLN A O 1
ATOM 1690 N N . PRO A 1 224 ? -9.669 -18.177 12.238 1.00 41.12 224 PRO A N 1
ATOM 1691 C CA . PRO A 1 224 ? -9.339 -18.785 13.535 1.00 41.12 224 PRO A CA 1
ATOM 1692 C C . PRO A 1 224 ? -7.857 -18.689 13.947 1.00 41.12 224 PRO A C 1
ATOM 1694 O O . PRO A 1 224 ? -7.507 -19.058 15.064 1.00 41.12 224 PRO A O 1
ATOM 1697 N N . LEU A 1 225 ? -6.970 -18.217 13.064 1.00 49.38 225 LEU A N 1
ATOM 1698 C CA . LEU A 1 225 ? -5.513 -18.340 13.203 1.00 49.38 225 LEU A CA 1
ATOM 1699 C C . LEU A 1 225 ? -4.784 -17.023 13.516 1.00 49.38 225 LEU A C 1
ATOM 1701 O O . LEU A 1 225 ? -3.564 -16.943 13.367 1.00 49.38 225 LEU A O 1
ATOM 1705 N N . GLN A 1 226 ? -5.499 -15.976 13.933 1.00 58.22 226 GLN A N 1
ATOM 1706 C CA . GLN A 1 226 ? -4.909 -14.647 14.084 1.00 58.22 226 GLN A CA 1
ATOM 1707 C C . GLN A 1 226 ? -5.048 -14.082 15.495 1.00 58.22 226 GLN A C 1
ATOM 1709 O O . GLN A 1 226 ? -6.114 -14.114 16.104 1.00 58.22 226 GLN A O 1
ATOM 1714 N N . LEU A 1 227 ? -3.942 -13.536 16.009 1.00 59.00 227 LEU A N 1
ATOM 1715 C CA . LEU A 1 227 ? -3.929 -12.847 17.292 1.00 59.00 227 LEU A CA 1
ATOM 1716 C C . LEU A 1 227 ? -4.768 -11.560 17.172 1.00 59.00 227 LEU A C 1
ATOM 1718 O O . LEU A 1 227 ? -4.472 -10.733 16.309 1.00 59.00 227 LEU A O 1
ATOM 1722 N N . PRO A 1 228 ? -5.775 -11.347 18.037 1.00 61.06 228 PRO A N 1
ATOM 1723 C CA . PRO A 1 228 ? -6.700 -10.213 17.939 1.00 61.06 228 PRO A CA 1
ATOM 1724 C C . PRO A 1 228 ? -6.040 -8.849 18.205 1.00 61.06 228 PRO A C 1
ATOM 1726 O O . PRO A 1 228 ? -6.683 -7.820 18.046 1.00 61.06 228 PRO A O 1
ATOM 1729 N N . LYS A 1 229 ? -4.768 -8.819 18.617 1.00 71.50 229 LYS A N 1
ATOM 1730 C CA . LYS A 1 229 ? -3.968 -7.610 18.832 1.00 71.50 229 LYS A CA 1
ATOM 1731 C C . LYS A 1 229 ? -2.586 -7.812 18.215 1.00 71.50 229 LYS A C 1
ATOM 1733 O O . LYS A 1 229 ? -1.723 -8.442 18.822 1.00 71.50 229 LYS A O 1
ATOM 1738 N N . SER A 1 230 ? -2.372 -7.278 17.019 1.00 75.12 230 SER A N 1
ATOM 1739 C CA . SER A 1 230 ? -1.061 -7.289 16.362 1.00 75.12 230 SER A CA 1
ATOM 1740 C C . SER A 1 230 ? -0.878 -6.065 15.473 1.00 75.12 230 SER A C 1
ATOM 1742 O O . SER A 1 230 ? -1.853 -5.541 14.934 1.00 75.12 230 SER A O 1
ATOM 1744 N N . GLY A 1 231 ? 0.370 -5.650 15.287 1.00 78.00 231 GLY A N 1
ATOM 1745 C CA . GLY A 1 231 ? 0.776 -4.681 14.276 1.00 78.00 231 GLY A CA 1
ATOM 1746 C C . GLY A 1 231 ? 1.766 -5.305 13.302 1.00 78.00 231 GLY A C 1
ATOM 1747 O O . GLY A 1 231 ? 2.401 -6.314 13.616 1.00 78.00 231 GLY A O 1
ATOM 1748 N N . HIS A 1 232 ? 1.851 -4.728 12.110 1.00 79.12 232 HIS A N 1
ATOM 1749 C CA . HIS A 1 232 ? 2.978 -4.922 11.216 1.00 79.12 232 HIS A CA 1
ATOM 1750 C C . HIS A 1 232 ? 3.171 -3.706 10.312 1.00 79.12 232 HIS A C 1
ATOM 1752 O O . HIS A 1 232 ? 2.227 -2.968 10.025 1.00 79.12 232 HIS A O 1
ATOM 1758 N N . SER A 1 233 ? 4.384 -3.508 9.819 1.00 76.88 233 SER A N 1
ATOM 1759 C CA . SER A 1 233 ? 4.729 -2.403 8.939 1.00 76.88 233 SER A CA 1
ATOM 1760 C C . SER A 1 233 ? 5.451 -2.912 7.709 1.00 76.88 233 SER A C 1
ATOM 1762 O O . SER A 1 233 ? 6.495 -3.563 7.774 1.00 76.88 233 SER A O 1
ATOM 1764 N N . THR A 1 234 ? 4.920 -2.545 6.550 1.00 74.38 234 THR A N 1
ATOM 1765 C CA . THR A 1 234 ? 5.521 -2.871 5.264 1.00 74.38 234 THR A CA 1
ATOM 1766 C C . THR A 1 234 ? 5.673 -1.627 4.433 1.00 74.38 234 THR A C 1
ATOM 1768 O O . THR A 1 234 ? 4.727 -1.053 3.886 1.00 74.38 234 THR A O 1
ATOM 1771 N N . GLY A 1 235 ? 6.923 -1.193 4.318 1.00 72.00 235 GLY A N 1
ATOM 1772 C CA . GLY A 1 235 ? 7.196 -0.061 3.455 1.00 72.00 235 GLY A CA 1
ATOM 1773 C C . GLY A 1 235 ? 6.643 1.208 4.082 1.00 72.00 235 GLY A C 1
ATOM 1774 O O . GLY A 1 235 ? 6.990 1.495 5.218 1.00 72.00 235 GLY A O 1
ATOM 1775 N N . GLY A 1 236 ? 5.788 1.927 3.354 1.00 80.75 236 GLY A N 1
ATOM 1776 C CA . GLY A 1 236 ? 5.044 3.079 3.871 1.00 80.75 236 GLY A CA 1
ATOM 1777 C C . GLY A 1 236 ? 3.659 2.758 4.453 1.00 80.75 236 GLY A C 1
ATOM 1778 O O . GLY A 1 236 ? 2.860 3.682 4.598 1.00 80.75 236 GLY A O 1
ATOM 1779 N N . MET A 1 237 ? 3.349 1.494 4.760 1.00 87.31 237 MET A N 1
ATOM 1780 C CA . MET A 1 237 ? 2.093 1.090 5.401 1.00 87.31 237 MET A CA 1
ATOM 1781 C C . MET A 1 237 ? 2.331 0.616 6.836 1.00 87.31 237 MET A C 1
ATOM 1783 O O . MET A 1 237 ? 3.204 -0.214 7.071 1.00 87.31 237 MET A O 1
ATOM 1787 N N . VAL A 1 238 ? 1.518 1.110 7.769 1.00 87.50 238 VAL A N 1
ATOM 1788 C CA . VAL A 1 238 ? 1.350 0.568 9.122 1.00 87.50 238 VAL A CA 1
ATOM 1789 C C . VAL A 1 238 ? -0.008 -0.108 9.179 1.00 87.50 238 VAL A C 1
ATOM 1791 O O . VAL A 1 238 ? -1.040 0.525 8.971 1.00 87.50 238 VAL A O 1
ATOM 1794 N N . TYR A 1 239 ? 0.004 -1.401 9.449 1.00 86.25 239 TYR A N 1
ATOM 1795 C CA . TYR A 1 239 ? -1.163 -2.254 9.520 1.00 86.25 239 TYR A CA 1
ATOM 1796 C C . TYR A 1 239 ? -1.391 -2.681 10.972 1.00 86.25 239 TYR A C 1
ATOM 1798 O O . TYR A 1 239 ? -0.482 -3.202 11.613 1.00 86.25 239 TYR A O 1
ATOM 1806 N N . ILE A 1 240 ? -2.585 -2.449 11.517 1.00 85.00 240 ILE A N 1
ATOM 1807 C CA . ILE A 1 240 ? -2.900 -2.704 12.927 1.00 85.00 240 ILE A CA 1
ATOM 1808 C C . ILE A 1 240 ? -4.240 -3.429 13.036 1.00 85.00 240 ILE A C 1
ATOM 1810 O O . ILE A 1 240 ? -5.271 -2.937 12.577 1.00 85.00 240 ILE A O 1
ATOM 1814 N N . LYS A 1 241 ? -4.235 -4.570 13.728 1.00 82.06 241 LYS A N 1
ATOM 1815 C CA . LYS A 1 241 ? -5.446 -5.283 14.145 1.00 82.06 241 LYS A CA 1
ATOM 1816 C C . LYS A 1 241 ? -5.912 -4.753 15.482 1.00 82.06 241 LYS A C 1
ATOM 1818 O O . LYS A 1 241 ? -5.296 -5.010 16.515 1.00 82.06 241 LYS A O 1
ATOM 1823 N N . THR A 1 242 ? -6.992 -3.997 15.464 1.00 73.62 242 THR A N 1
ATOM 1824 C CA . THR A 1 242 ? -7.654 -3.495 16.659 1.00 73.62 242 THR A CA 1
ATOM 1825 C C . THR A 1 242 ? -8.623 -4.568 17.138 1.00 73.62 242 THR A C 1
ATOM 1827 O O . THR A 1 242 ? -9.609 -4.822 16.464 1.00 73.62 242 THR A O 1
ATOM 1830 N N . GLY A 1 243 ? -8.321 -5.238 18.253 1.00 69.19 243 GLY A N 1
ATOM 1831 C CA . GLY A 1 243 ? -9.128 -6.357 18.756 1.00 69.19 243 GLY A CA 1
ATOM 1832 C C . GLY A 1 243 ? -10.613 -6.047 18.960 1.00 69.19 243 GLY A C 1
ATOM 1833 O O . GLY A 1 243 ? -10.996 -4.885 19.075 1.00 69.19 243 GLY A O 1
ATOM 1834 N N . LEU A 1 244 ? -11.409 -7.119 19.075 1.00 56.25 244 LEU A N 1
ATOM 1835 C CA . LEU A 1 244 ? -12.841 -7.177 18.751 1.00 56.25 244 LEU A CA 1
ATOM 1836 C C . LEU A 1 244 ? -13.669 -5.907 18.989 1.00 56.25 244 LEU A C 1
ATOM 1838 O O . LEU A 1 244 ? -14.380 -5.517 18.085 1.00 56.25 244 LEU A O 1
ATOM 1842 N N . LEU A 1 245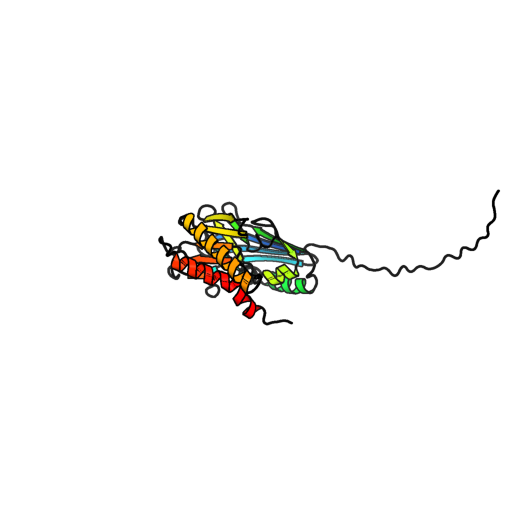 ? -13.646 -5.240 20.144 1.00 54.47 245 LEU A N 1
ATOM 1843 C CA . LEU A 1 245 ? -14.514 -4.060 20.350 1.00 54.47 245 LEU A CA 1
ATOM 1844 C C . LEU A 1 245 ? -13.970 -3.038 21.363 1.00 54.47 245 LEU A C 1
ATOM 1846 O O . LEU A 1 245 ? -14.649 -2.066 21.695 1.00 54.47 245 LEU A O 1
ATOM 1850 N N . GLN A 1 246 ? -12.750 -3.230 21.874 1.00 60.31 246 GLN A N 1
ATOM 1851 C CA . GLN A 1 246 ? -12.137 -2.329 22.851 1.00 60.31 246 GLN A CA 1
ATOM 1852 C C . GLN A 1 246 ? -10.676 -2.095 22.501 1.00 60.31 246 GLN A C 1
ATOM 1854 O O . GLN A 1 246 ? -9.806 -2.945 22.709 1.00 60.31 246 GLN A O 1
ATOM 1859 N N . VAL A 1 247 ? -10.412 -0.908 21.965 1.00 62.97 247 VAL A N 1
ATOM 1860 C CA . VAL A 1 247 ? -9.046 -0.464 21.742 1.00 62.97 247 VAL A CA 1
ATOM 1861 C C . VAL A 1 247 ? -8.451 -0.046 23.074 1.00 62.97 247 VAL A C 1
ATOM 1863 O O . VAL A 1 247 ? -8.773 0.998 23.635 1.00 62.97 247 VAL A O 1
ATOM 1866 N N . ASP A 1 248 ? -7.559 -0.894 23.559 1.00 76.31 248 ASP A N 1
ATOM 1867 C CA . ASP A 1 248 ? -6.590 -0.567 24.590 1.00 76.31 248 ASP A CA 1
ATOM 1868 C C . ASP A 1 248 ? -5.672 0.538 24.042 1.00 76.31 248 ASP A C 1
ATOM 1870 O O . ASP A 1 248 ? -4.793 0.281 23.218 1.00 76.31 248 ASP A O 1
ATOM 1874 N N . LEU A 1 249 ? -5.960 1.791 24.415 1.00 76.69 249 LEU A N 1
ATOM 1875 C CA . LEU A 1 249 ? -5.251 2.970 23.910 1.00 76.69 249 LEU A CA 1
ATOM 1876 C C . LEU A 1 249 ? -3.736 2.877 24.154 1.00 76.69 249 LEU A C 1
ATOM 1878 O O . LEU A 1 249 ? -3.002 3.096 23.191 1.00 76.69 249 LEU A O 1
ATOM 1882 N N . PRO A 1 250 ? -3.239 2.508 25.355 1.00 83.00 250 PRO A N 1
ATOM 1883 C CA . PRO A 1 250 ? -1.818 2.226 25.559 1.00 83.00 250 PRO A CA 1
ATOM 1884 C C . PRO A 1 250 ? -1.239 1.224 24.557 1.00 83.00 250 PRO A C 1
ATOM 1886 O O . PRO A 1 250 ? -0.187 1.482 23.970 1.00 83.00 250 PRO A O 1
ATOM 1889 N N . TRP A 1 251 ? -1.932 0.108 24.315 1.00 84.12 251 TRP A N 1
ATOM 1890 C CA . TRP A 1 251 ? -1.489 -0.885 23.337 1.00 84.12 251 TRP A CA 1
ATOM 1891 C C . TRP A 1 251 ? -1.470 -0.329 21.907 1.00 84.12 251 TRP A C 1
ATOM 1893 O O . TRP A 1 251 ? -0.497 -0.549 21.185 1.00 84.12 251 TRP A O 1
ATOM 1903 N N . LEU A 1 252 ? -2.504 0.413 21.494 1.00 80.06 252 LEU A N 1
ATOM 1904 C CA . LEU A 1 252 ? -2.562 1.031 20.167 1.00 80.06 252 LEU A CA 1
ATOM 1905 C C . LEU A 1 252 ? -1.438 2.055 19.994 1.00 80.06 252 LEU A C 1
ATOM 1907 O O . LEU A 1 252 ? -0.804 2.080 18.945 1.00 80.06 252 LEU A O 1
ATOM 1911 N N . VAL A 1 253 ? -1.169 2.867 21.021 1.00 81.19 253 VAL A N 1
ATOM 1912 C CA . VAL A 1 253 ? -0.076 3.848 21.016 1.00 81.19 253 VAL A CA 1
ATOM 1913 C C . VAL A 1 253 ? 1.259 3.141 20.849 1.00 81.19 253 VAL A C 1
ATOM 1915 O O . VAL A 1 253 ? 2.029 3.490 19.958 1.00 81.19 253 VAL A O 1
ATOM 1918 N N . HIS A 1 254 ? 1.517 2.130 21.680 1.00 85.12 254 HIS A N 1
ATOM 1919 C CA . HIS A 1 254 ? 2.750 1.357 21.625 1.00 85.12 254 HIS A CA 1
ATOM 1920 C C . HIS A 1 254 ? 2.929 0.685 20.260 1.00 85.12 254 HIS A C 1
ATOM 1922 O O . HIS A 1 254 ? 3.986 0.812 19.651 1.00 85.12 254 HIS A O 1
ATOM 1928 N N . THR A 1 255 ? 1.886 0.024 19.755 1.00 85.38 255 THR A N 1
ATOM 1929 C CA . THR A 1 255 ? 1.918 -0.700 18.478 1.00 85.38 255 THR A CA 1
ATOM 1930 C C . THR A 1 255 ? 2.107 0.259 17.308 1.00 85.38 255 THR A C 1
ATOM 1932 O O . THR A 1 255 ? 3.008 0.070 16.501 1.00 85.38 255 THR A O 1
ATOM 1935 N N . ALA A 1 256 ? 1.328 1.342 17.238 1.00 83.44 256 ALA A N 1
ATOM 1936 C CA . ALA A 1 256 ? 1.484 2.350 16.195 1.00 83.44 256 ALA A CA 1
ATOM 1937 C C . ALA A 1 256 ? 2.880 2.986 16.228 1.00 83.44 256 ALA A C 1
ATOM 1939 O O . ALA A 1 256 ? 3.475 3.201 15.172 1.00 83.44 256 ALA A O 1
ATOM 1940 N N . ALA A 1 257 ? 3.430 3.248 17.418 1.00 84.50 257 ALA A N 1
ATOM 1941 C CA . ALA A 1 257 ? 4.787 3.756 17.563 1.00 84.50 257 ALA A CA 1
ATOM 1942 C C . ALA A 1 257 ? 5.835 2.744 17.076 1.00 84.50 257 ALA A C 1
ATOM 1944 O O . ALA A 1 257 ? 6.686 3.102 16.263 1.00 84.50 257 ALA A O 1
ATOM 1945 N N . HIS A 1 258 ? 5.741 1.489 17.521 1.00 87.25 258 HIS A N 1
ATOM 1946 C CA . HIS A 1 258 ? 6.630 0.395 17.131 1.00 87.25 258 HIS A CA 1
ATOM 1947 C C . HIS A 1 258 ? 6.665 0.216 15.608 1.00 87.25 258 HIS A C 1
ATOM 1949 O O . HIS A 1 258 ? 7.727 0.306 14.989 1.00 87.25 258 HIS A O 1
ATOM 1955 N N . GLU A 1 259 ? 5.492 0.078 14.988 1.00 85.81 259 GLU A N 1
ATOM 1956 C CA . GLU A 1 259 ? 5.374 -0.101 13.541 1.00 85.81 259 GLU A CA 1
ATOM 1957 C C . GLU A 1 259 ? 5.811 1.138 12.752 1.00 85.81 259 GLU A C 1
ATOM 1959 O O . GLU A 1 259 ? 6.380 1.031 11.668 1.00 85.81 259 GLU A O 1
ATOM 1964 N N . THR A 1 260 ? 5.613 2.339 13.298 1.00 85.56 260 THR A N 1
ATOM 1965 C CA . THR A 1 260 ? 6.107 3.569 12.664 1.00 85.56 260 THR A CA 1
ATOM 1966 C C . THR A 1 260 ? 7.637 3.611 12.658 1.00 85.56 260 THR A C 1
ATOM 1968 O O . THR A 1 260 ? 8.242 3.937 11.636 1.00 85.56 260 THR A O 1
ATOM 1971 N N . VAL A 1 261 ? 8.283 3.246 13.771 1.00 86.56 261 VAL A N 1
ATOM 1972 C CA . VAL A 1 261 ? 9.750 3.258 13.921 1.00 86.56 261 VAL A CA 1
ATOM 1973 C C . VAL A 1 261 ? 10.437 2.270 12.970 1.00 86.56 261 VAL A C 1
ATOM 1975 O O . VAL A 1 261 ? 11.532 2.556 12.473 1.00 86.56 261 VAL A O 1
ATOM 1978 N N . HIS A 1 262 ? 9.788 1.156 12.622 1.00 81.81 262 HIS A N 1
ATOM 1979 C CA . HIS A 1 262 ? 10.290 0.225 11.607 1.00 81.81 262 HIS A CA 1
ATOM 1980 C C . HIS A 1 262 ? 10.549 0.882 10.244 1.00 81.81 262 HIS A C 1
ATOM 1982 O O . HIS A 1 262 ? 11.448 0.441 9.522 1.00 81.81 262 HIS A O 1
ATOM 1988 N N . GLY A 1 263 ? 9.873 1.990 9.919 1.00 77.75 263 GLY A N 1
ATOM 1989 C CA . GLY A 1 263 ? 10.181 2.797 8.737 1.00 77.75 263 GLY A CA 1
ATOM 1990 C C . GLY A 1 263 ? 11.630 3.314 8.702 1.00 77.75 263 GLY A C 1
ATOM 1991 O O . GLY A 1 263 ? 12.188 3.510 7.622 1.00 77.75 263 GLY A O 1
ATOM 1992 N N . TRP A 1 264 ? 12.278 3.514 9.851 1.00 80.12 264 TRP A N 1
ATOM 1993 C CA . TRP A 1 264 ? 13.702 3.861 9.939 1.00 80.12 264 TRP A CA 1
ATOM 1994 C C . TRP A 1 264 ? 14.564 2.606 10.059 1.00 80.12 264 TRP A C 1
ATOM 1996 O O . TRP A 1 264 ? 15.485 2.400 9.267 1.00 80.12 264 TRP A O 1
ATOM 2006 N N . LEU A 1 265 ? 14.244 1.737 11.017 1.00 76.12 265 LEU A N 1
ATOM 2007 C CA . LEU A 1 265 ? 15.146 0.662 11.436 1.00 76.12 265 LEU A CA 1
ATOM 2008 C C . LEU A 1 265 ? 15.214 -0.504 10.438 1.00 76.12 265 LEU A C 1
ATOM 2010 O O . LEU A 1 265 ? 16.283 -1.080 10.243 1.00 76.12 265 LEU A O 1
ATOM 2014 N N . ASN A 1 266 ? 14.137 -0.781 9.697 1.00 66.88 266 ASN A N 1
ATOM 2015 C CA . ASN A 1 266 ? 14.151 -1.816 8.656 1.00 66.88 266 ASN A CA 1
ATOM 2016 C C . ASN A 1 266 ? 14.837 -1.338 7.362 1.00 66.88 266 ASN A C 1
ATOM 2018 O O . ASN A 1 266 ? 14.971 -2.115 6.418 1.00 66.88 266 ASN A O 1
ATOM 2022 N N . SER A 1 267 ? 15.259 -0.067 7.276 1.00 50.25 267 SER A N 1
ATOM 2023 C CA . SER A 1 267 ? 16.043 0.441 6.140 1.00 50.25 267 SER A CA 1
ATOM 2024 C C . SER A 1 267 ? 17.550 0.209 6.307 1.00 50.25 267 SER A C 1
ATOM 2026 O O . SER A 1 267 ? 18.230 -0.006 5.308 1.00 50.25 267 SER A O 1
ATOM 2028 N N . GLY A 1 268 ? 18.055 0.130 7.546 1.00 40.47 268 GLY A N 1
ATOM 2029 C CA . GLY A 1 268 ? 19.448 -0.245 7.827 1.00 40.47 268 GLY A CA 1
ATOM 2030 C C . GLY A 1 268 ? 19.765 -1.714 7.519 1.00 40.47 268 GLY A C 1
ATOM 2031 O O . GLY A 1 268 ? 20.867 -2.021 7.081 1.00 40.47 268 GLY A O 1
ATOM 2032 N N . LEU A 1 269 ? 18.784 -2.612 7.668 1.00 36.16 269 LEU A N 1
ATOM 2033 C CA . LEU A 1 269 ? 18.929 -4.051 7.387 1.00 36.16 269 LEU A CA 1
ATOM 2034 C C . LEU A 1 269 ? 18.734 -4.427 5.906 1.00 36.16 269 LEU A C 1
ATOM 2036 O O . LEU A 1 269 ? 19.255 -5.446 5.471 1.00 36.16 269 LEU A O 1
ATOM 2040 N N . LEU A 1 270 ? 18.021 -3.608 5.122 1.00 40.59 270 LEU A N 1
ATOM 2041 C CA . LEU A 1 270 ? 17.794 -3.832 3.680 1.00 40.59 270 LEU A CA 1
ATOM 2042 C C . LEU A 1 270 ? 18.621 -2.892 2.782 1.00 40.59 270 LEU A C 1
ATOM 2044 O O . LEU A 1 270 ? 18.706 -3.104 1.578 1.00 40.59 270 LEU A O 1
ATOM 2048 N N . GLY A 1 271 ? 19.236 -1.853 3.358 1.00 36.12 271 GLY A N 1
ATOM 2049 C CA . GLY A 1 271 ? 20.182 -0.947 2.697 1.00 36.12 271 GLY A CA 1
ATOM 2050 C C . GLY A 1 271 ? 21.641 -1.406 2.774 1.00 36.12 271 GLY A C 1
ATOM 2051 O O . GLY A 1 271 ? 22.533 -0.688 2.333 1.00 36.12 271 GLY A O 1
ATOM 2052 N N . GLY A 1 272 ? 21.889 -2.600 3.312 1.00 30.83 272 GLY A N 1
ATOM 2053 C CA . GLY A 1 272 ? 23.200 -3.231 3.385 1.00 30.83 272 GLY A CA 1
ATOM 2054 C C . GLY A 1 272 ? 23.631 -3.944 2.103 1.00 30.83 272 GLY A C 1
ATOM 2055 O O . GLY A 1 272 ? 24.199 -5.013 2.216 1.00 30.83 272 GLY A O 1
ATOM 2056 N N . THR A 1 273 ? 23.375 -3.389 0.914 1.00 34.59 273 THR A N 1
ATOM 2057 C CA . THR A 1 273 ? 24.136 -3.681 -0.321 1.00 34.59 273 THR A CA 1
ATOM 2058 C C . THR A 1 273 ? 23.896 -2.575 -1.348 1.00 34.59 273 THR A C 1
ATOM 2060 O O . THR A 1 273 ? 23.003 -2.680 -2.184 1.00 34.59 273 THR A O 1
ATOM 2063 N N . SER A 1 274 ? 24.658 -1.488 -1.246 1.00 29.33 274 SER A N 1
ATOM 2064 C CA . SER A 1 274 ? 25.691 -1.116 -2.229 1.00 29.33 274 SER A CA 1
ATOM 2065 C C . SER A 1 274 ? 26.074 0.349 -2.016 1.00 29.33 274 SER A C 1
ATOM 2067 O O . SER A 1 274 ? 25.275 1.254 -2.281 1.00 29.33 274 SER A O 1
ATOM 2069 N N . ALA A 1 275 ? 27.296 0.534 -1.515 1.00 30.94 275 ALA A N 1
ATOM 2070 C CA . ALA A 1 275 ? 28.134 1.675 -1.864 1.00 30.94 275 ALA A CA 1
ATOM 2071 C C . ALA A 1 275 ? 28.276 1.804 -3.391 1.00 30.94 275 ALA A C 1
ATOM 2073 O O . ALA A 1 275 ? 28.102 0.770 -4.082 1.00 30.94 275 ALA A O 1
#

Organism: Pyrodictium occultum (NCBI:txid2309)

Secondary structure (DSSP, 8-state):
---------------------------PPEEEEEEEEEEEETTEEEEEEEEEETTEEEEEEEEE---TTSGGGGG--SSEEEEEHHHHHHHH-HHHHHHHHHHHHHSTTSEEEEEEE--TTEEEEETTTTTTSSSTT--EEEEHHHHHHHGGG-EEEEEETTTEEEEEETTTTEEEEEETTS-HHHHHHHHHHHHHHHHHHHHHH---TT---EEEEE---S-TTS-SSEEEEETTEEEEE--SS---HHHHHHHHHHHHHHHHHHHHHHS-S--